Protein AF-A0A9D4XWD2-F1 (afdb_monomer)

Secondary structure (DSSP, 8-state):
-----------------HHHHHHHHHHHHHHHTT----PPPPS----SHHHHHT--STHHHHHHHHTTT-GGGSTT--HHHHHHHHHHHHHHHHHHHHHHHHHHHHHHHHHS-HHHHHH-TTTSPPEEEE---TT--HHHHHHH--TT-SS-EEEP-SSHHHHHHHTT--SHHHHHHHHHHHHHHHTS--

InterPro domains:
  IPR001280 Photosystem I PsaA/PsaB [PF00223] (49-183)
  IPR001280 Photosystem I PsaA/PsaB [PR00257] (86-109)
  IPR001280 Photosystem I PsaA/PsaB [PR00257] (175-190)
  IPR036408 Photosystem I PsaA/PsaB superfamily [G3DSA:1.20.1130.10] (11-50)
  IPR036408 Photosystem I PsaA/PsaB superfamily [G3DSA:1.20.1130.10] (51-188)
  IPR036408 Photosystem I PsaA/PsaB superfamily [SSF81558] (14-51)
  IPR036408 Photosystem I PsaA/PsaB superfamily [SSF81558] (49-183)

Sequence (190 aa):
MGGFVISYGCKHPSGRGYWPELIESIVWVHNKLKGSPATQPRGLSIVHERCLAQDPTTRCIWFGITTAHDFESHHDITEVRLYQNIFAFHFRQLAIIFLWTSGNLFHVAWQGNFEACVHDPLHVRPIAHAIWDPHFGQLAVEAFTLGGSLSPVNIAYSGVYQWWYTLGLRTNENLYTGAIFYYSILSYPY

Foldseek 3Di:
DDDDDDDDDDDDDDPDDDPVVVVVLVVVVVVPVPDDDFDDDDDDADDDLVVLVPPPDCVSVVVCVVCVPVQVNDPPDGPVNSSVVVVVVVVVVLLVVLLVLLLQLLQCLPAWDLLVCLVPVPPQFIFRHFDDDPPDDPVNFVVQCDRVHPTRTDTDPPCVSVVCVVVPDRHSVVSNVSSVVSVVVSVDDD

Radius of gyration: 25.75 Å; Cα contacts (8 Å, |Δi|>4): 153; chains: 1; bounding box: 65×48×61 Å

Nearest PDB structures (foldseek):
  8wgh-assembly1_B  TM=9.327E-01  e=2.160E-18  Fittonia albivenis
  8vu3-assembly1_b  TM=9.939E-01  e=5.887E-17  Parathermosynechococcus lividus
  7y8a-assembly1_B  TM=9.901E-01  e=7.455E-17  Chroomonas placoidea
  7fix-assembly1_B1  TM=9.937E-01  e=1.062E-16  Thermosynechococcus vestitus BP-1
  6k61-assembly1_B  TM=9.902E-01  e=1.345E-16  Nostoc sp. PCC 7120 = FACHB-418

Structure (mmCIF, N/CA/C/O backbone):
data_AF-A0A9D4XWD2-F1
#
_entry.id   AF-A0A9D4XWD2-F1
#
loop_
_atom_site.group_PDB
_atom_site.id
_atom_site.type_symbol
_atom_site.label_atom_id
_atom_site.label_alt_id
_atom_site.label_comp_id
_atom_site.label_asym_id
_atom_site.label_entity_id
_atom_site.label_seq_id
_atom_site.pdbx_PDB_ins_code
_atom_site.Cartn_x
_atom_site.Cartn_y
_atom_site.Cartn_z
_atom_site.occupancy
_atom_site.B_iso_or_equiv
_atom_site.auth_seq_id
_atom_site.auth_comp_id
_atom_site.auth_asym_id
_atom_site.auth_atom_id
_atom_site.pdbx_PDB_model_num
ATOM 1 N N . MET A 1 1 ? 48.821 22.781 -37.983 1.00 34.00 1 MET A N 1
ATOM 2 C CA . MET A 1 1 ? 49.771 21.945 -37.216 1.00 34.00 1 MET A CA 1
ATOM 3 C C . MET A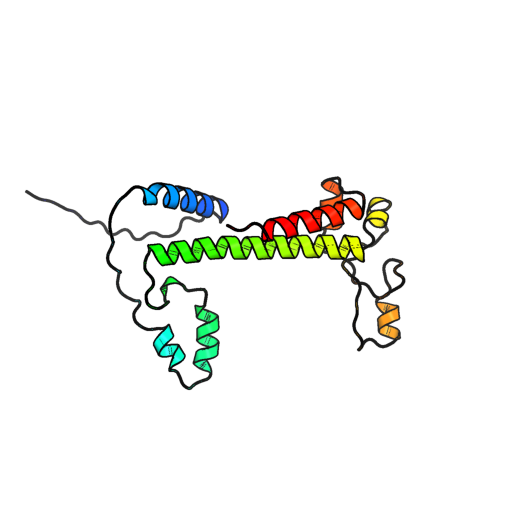 1 1 ? 49.625 22.396 -35.771 1.00 34.00 1 MET A C 1
ATOM 5 O O . MET A 1 1 ? 49.905 23.550 -35.517 1.00 34.00 1 MET A O 1
ATOM 9 N N . GLY A 1 2 ? 48.974 21.702 -34.847 1.00 34.06 2 GLY A N 1
ATOM 10 C CA . GLY A 1 2 ? 49.046 20.286 -34.494 1.00 34.06 2 GLY A CA 1
ATOM 11 C C . GLY A 1 2 ? 49.415 20.265 -33.003 1.00 34.06 2 GLY A C 1
ATOM 12 O O . GLY A 1 2 ? 50.403 20.889 -32.634 1.00 34.06 2 GLY A O 1
ATOM 13 N N . GLY A 1 3 ? 48.599 19.641 -32.149 1.00 28.86 3 GLY A N 1
ATOM 14 C CA . GLY A 1 3 ? 48.857 19.600 -30.703 1.00 28.86 3 GLY A CA 1
ATOM 15 C C . GLY A 1 3 ? 47.615 19.319 -29.862 1.00 28.86 3 GLY A C 1
ATOM 16 O O . GLY A 1 3 ? 47.182 20.170 -29.097 1.00 28.86 3 GLY A O 1
ATOM 17 N N . PHE A 1 4 ? 47.021 18.140 -30.044 1.00 24.91 4 PHE A N 1
ATOM 18 C CA . PHE A 1 4 ? 45.958 17.589 -29.203 1.00 24.91 4 PHE A CA 1
ATOM 19 C C . PHE A 1 4 ? 46.623 16.988 -27.951 1.00 24.91 4 PHE A C 1
ATOM 21 O O . PHE A 1 4 ? 47.447 16.086 -28.084 1.00 24.91 4 PHE A O 1
ATOM 28 N N . VAL A 1 5 ? 46.302 17.479 -26.752 1.00 29.77 5 VAL A N 1
ATOM 29 C CA . VAL A 1 5 ? 46.678 16.825 -25.486 1.00 29.77 5 VAL A CA 1
ATOM 30 C C . VAL A 1 5 ? 45.405 16.261 -24.870 1.00 29.77 5 VAL A C 1
ATOM 32 O O . VAL A 1 5 ? 44.529 17.004 -24.436 1.00 29.77 5 VAL A O 1
ATOM 35 N N . ILE A 1 6 ? 45.295 14.933 -24.872 1.00 30.73 6 ILE A N 1
ATOM 36 C CA . ILE A 1 6 ? 44.230 14.193 -24.196 1.00 30.73 6 ILE A CA 1
ATOM 37 C C . ILE A 1 6 ? 44.625 14.041 -22.729 1.00 30.73 6 ILE A C 1
ATOM 39 O O . ILE A 1 6 ? 45.637 13.412 -22.431 1.00 30.73 6 ILE A O 1
ATOM 43 N N . SER A 1 7 ? 43.814 14.575 -21.817 1.00 27.28 7 SER A N 1
ATOM 44 C CA . SER A 1 7 ? 43.848 14.182 -20.407 1.00 27.28 7 SER A CA 1
ATOM 45 C C . SER A 1 7 ? 42.599 13.359 -20.108 1.00 27.28 7 SER A C 1
ATOM 47 O O . SER A 1 7 ? 41.478 13.867 -20.150 1.00 27.28 7 SER A O 1
ATOM 49 N N . TYR A 1 8 ? 42.796 12.065 -19.860 1.00 37.53 8 TYR A N 1
ATOM 50 C CA . TYR A 1 8 ? 41.759 11.163 -19.375 1.00 37.53 8 TYR A CA 1
ATOM 51 C C . TYR A 1 8 ? 41.571 11.397 -17.875 1.00 37.53 8 TYR A C 1
ATOM 53 O O . TYR A 1 8 ? 42.403 10.999 -17.065 1.00 37.53 8 TYR A O 1
ATOM 61 N N . GLY A 1 9 ? 40.464 12.036 -17.506 1.00 27.73 9 GLY A N 1
ATOM 62 C CA . GLY A 1 9 ? 40.019 12.165 -16.124 1.00 27.73 9 GLY A CA 1
ATOM 63 C C . GLY A 1 9 ? 38.674 11.480 -15.939 1.00 27.73 9 GLY A C 1
ATOM 64 O O . GLY A 1 9 ? 37.638 12.129 -16.017 1.00 27.73 9 GLY A O 1
ATOM 65 N N . CYS A 1 10 ? 38.692 10.170 -15.700 1.00 38.75 10 CYS A N 1
ATOM 66 C CA . CYS A 1 10 ? 37.557 9.458 -15.125 1.00 38.75 10 CYS A CA 1
ATOM 67 C C . CYS A 1 10 ? 37.332 9.986 -13.698 1.00 38.75 10 CYS A C 1
ATOM 69 O O . CYS A 1 10 ? 38.1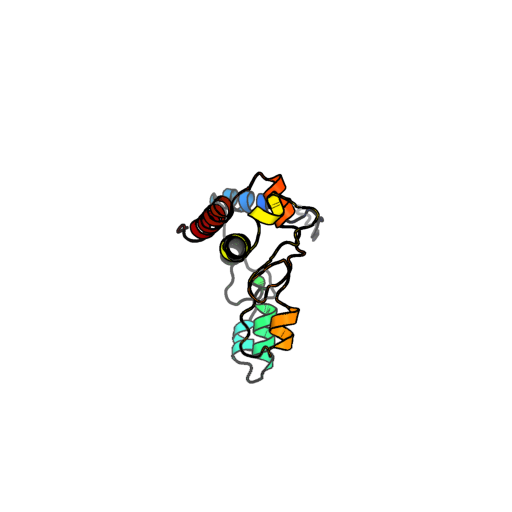90 9.811 -12.833 1.00 38.75 10 CYS A O 1
ATOM 71 N N . LYS A 1 11 ? 36.202 10.658 -13.458 1.00 33.41 11 LYS A N 1
ATOM 72 C CA . LYS A 1 11 ? 35.664 10.918 -12.118 1.00 33.41 11 LYS A CA 1
ATOM 73 C C . LYS A 1 11 ? 34.141 10.768 -12.154 1.00 33.41 11 LYS A C 1
ATOM 75 O O . LYS A 1 11 ? 33.444 11.674 -12.590 1.00 33.41 11 LYS A O 1
ATOM 80 N N . HIS A 1 12 ? 33.650 9.643 -11.649 1.00 33.69 12 HIS A N 1
ATOM 81 C CA . HIS A 1 12 ? 32.376 9.562 -10.923 1.00 33.69 12 HIS A CA 1
ATOM 82 C C . HIS A 1 12 ? 32.707 9.314 -9.438 1.00 33.69 12 HIS A C 1
ATOM 84 O O . HIS A 1 12 ? 33.779 8.760 -9.177 1.00 33.69 12 HIS A O 1
ATOM 90 N N . PRO A 1 13 ? 31.834 9.619 -8.455 1.00 46.12 13 PRO A N 1
ATOM 91 C CA . PRO A 1 13 ? 30.608 10.428 -8.482 1.00 46.12 13 PRO A CA 1
ATOM 92 C C . PRO A 1 13 ? 30.661 11.580 -7.443 1.00 46.12 13 PRO A C 1
ATOM 94 O O . PRO A 1 13 ? 31.321 11.473 -6.410 1.00 46.12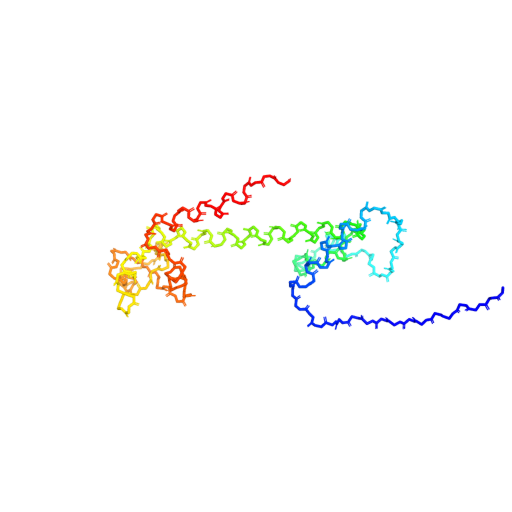 13 PRO A O 1
ATOM 97 N N . SER A 1 14 ? 29.965 12.697 -7.670 1.00 42.56 14 SER A N 1
ATOM 98 C CA . SER A 1 14 ? 29.719 13.678 -6.599 1.00 42.56 14 SER A CA 1
ATOM 99 C C . SER A 1 14 ? 28.365 13.373 -5.956 1.00 42.56 14 SER A C 1
ATOM 101 O O . SER A 1 14 ? 27.365 13.239 -6.649 1.00 42.56 14 SER A O 1
ATOM 103 N N . GLY A 1 15 ? 28.344 13.207 -4.630 1.00 47.03 15 GLY A N 1
ATOM 104 C CA . GLY A 1 15 ? 27.177 12.781 -3.850 1.00 47.03 15 GLY A CA 1
ATOM 105 C C . GLY A 1 15 ? 26.061 13.823 -3.755 1.00 47.03 15 GLY A C 1
ATOM 106 O O . GLY A 1 15 ? 25.817 14.374 -2.682 1.00 47.03 15 GLY A O 1
ATOM 107 N N . ARG A 1 16 ? 25.371 14.096 -4.863 1.00 50.09 16 ARG A N 1
ATOM 108 C CA . ARG A 1 16 ? 24.113 14.849 -4.877 1.00 50.09 16 ARG A CA 1
ATOM 109 C C . ARG A 1 16 ? 22.976 13.845 -5.024 1.00 50.09 16 ARG A C 1
ATOM 111 O O . ARG A 1 16 ? 22.993 13.055 -5.945 1.00 50.09 16 ARG A O 1
ATOM 118 N N . GLY A 1 17 ? 22.052 13.819 -4.063 1.00 54.22 17 GLY A N 1
ATOM 119 C CA . GLY A 1 17 ? 21.022 12.779 -3.968 1.00 54.22 17 GLY A CA 1
ATOM 120 C C . GLY A 1 17 ? 20.081 12.666 -5.180 1.00 54.22 17 GLY A C 1
ATOM 121 O O . GLY A 1 17 ? 20.146 13.442 -6.126 1.00 54.22 17 GLY A O 1
ATOM 122 N N . TYR A 1 18 ? 19.143 11.723 -5.077 1.00 54.50 18 TYR A N 1
ATOM 123 C CA . TYR A 1 18 ? 18.207 11.282 -6.125 1.00 54.50 18 TYR A CA 1
ATOM 124 C C . TYR A 1 18 ? 17.505 12.399 -6.925 1.00 54.50 18 TYR A C 1
ATOM 126 O O . TYR A 1 18 ? 17.366 12.317 -8.142 1.00 54.50 18 TYR A O 1
ATOM 134 N N . TRP A 1 19 ? 17.047 13.460 -6.257 1.00 58.56 19 TRP A N 1
ATOM 135 C CA . TRP A 1 19 ? 16.215 14.490 -6.891 1.00 58.56 19 TRP A CA 1
ATOM 136 C C . TRP A 1 19 ? 16.968 15.376 -7.902 1.00 58.56 19 TRP A C 1
ATOM 138 O O . TRP A 1 19 ? 16.458 15.571 -9.006 1.00 58.56 19 TRP A O 1
ATOM 148 N N . PRO A 1 20 ? 18.172 15.888 -7.588 1.00 71.62 20 PRO A N 1
ATOM 149 C CA . PRO A 1 20 ? 19.048 16.517 -8.576 1.00 71.62 20 PRO A CA 1
ATOM 150 C C . PRO A 1 20 ? 19.350 15.644 -9.802 1.00 71.62 20 PRO A C 1
ATOM 152 O O . PRO A 1 20 ? 19.262 16.133 -10.925 1.00 71.62 20 PRO A O 1
ATOM 155 N N . GLU A 1 21 ? 19.643 14.357 -9.605 1.00 67.00 21 GLU A N 1
ATOM 156 C CA . GLU A 1 21 ? 19.982 13.432 -10.697 1.00 67.00 21 GLU A CA 1
ATOM 157 C C . GLU A 1 21 ? 18.781 13.175 -11.623 1.00 67.00 21 GLU A C 1
ATOM 159 O O . GLU A 1 21 ? 18.918 13.170 -12.850 1.00 67.00 21 GLU A O 1
ATOM 164 N N . LEU A 1 22 ? 17.574 13.062 -11.054 1.00 69.00 22 LEU A N 1
ATOM 165 C CA . LEU A 1 22 ? 16.335 12.921 -11.820 1.00 69.00 22 LEU A CA 1
ATOM 166 C C . LEU A 1 22 ? 16.073 14.153 -12.703 1.00 69.00 22 LEU A C 1
ATOM 168 O O . LEU A 1 22 ? 15.783 14.008 -13.890 1.00 69.00 22 LEU A O 1
ATOM 172 N N . ILE A 1 23 ? 16.222 15.365 -12.160 1.00 73.94 23 ILE A N 1
ATOM 173 C CA . ILE A 1 23 ? 16.008 16.612 -12.914 1.00 73.94 23 ILE A CA 1
ATOM 174 C C . ILE A 1 23 ? 17.050 16.761 -14.027 1.00 73.94 23 ILE A C 1
ATOM 176 O O . ILE A 1 23 ? 16.695 17.094 -15.160 1.00 73.94 23 ILE A O 1
ATOM 180 N N . GLU A 1 24 ? 18.321 16.480 -13.734 1.00 68.75 24 GLU A N 1
ATOM 181 C CA . GLU A 1 24 ? 19.394 16.553 -14.728 1.00 68.75 24 GLU A CA 1
ATOM 182 C C . GLU A 1 24 ? 19.187 15.537 -15.859 1.00 68.75 24 GLU A C 1
ATOM 184 O O . GLU A 1 24 ? 19.378 15.886 -17.025 1.00 68.75 24 GLU A O 1
ATOM 189 N N . SER A 1 25 ? 18.697 14.330 -15.557 1.00 58.97 25 SER A N 1
ATOM 190 C CA . SER A 1 25 ? 18.370 13.331 -16.583 1.00 58.97 25 SER A CA 1
ATOM 191 C C . SER A 1 25 ? 17.206 13.763 -17.490 1.00 58.97 25 SER A C 1
ATOM 193 O O . SER A 1 25 ? 17.297 13.618 -18.710 1.00 58.97 25 SER A O 1
ATOM 195 N N . ILE A 1 26 ? 16.153 14.381 -16.935 1.00 72.56 26 ILE A N 1
ATOM 196 C CA . ILE A 1 26 ? 15.003 14.898 -17.699 1.00 72.56 26 ILE A CA 1
ATOM 197 C C . ILE A 1 26 ? 15.437 16.047 -18.617 1.00 72.56 26 ILE A C 1
ATOM 199 O O . ILE A 1 26 ? 15.109 16.053 -19.808 1.00 72.56 26 ILE A O 1
ATOM 203 N N . VAL A 1 27 ? 16.202 17.007 -18.086 1.00 73.88 27 VAL A N 1
ATOM 204 C CA . VAL A 1 27 ? 16.714 18.152 -18.857 1.00 73.88 27 VAL A CA 1
ATOM 205 C C . VAL A 1 27 ? 17.668 17.682 -19.953 1.00 73.88 27 VAL A C 1
ATOM 207 O O . VAL A 1 27 ? 17.604 18.170 -21.084 1.00 73.88 27 VAL A O 1
ATOM 210 N N . TRP A 1 28 ? 18.520 16.702 -19.655 1.00 74.12 28 TRP A N 1
ATOM 211 C CA . TRP A 1 28 ? 19.448 16.135 -20.625 1.00 74.12 28 TRP A CA 1
ATOM 212 C C . TRP A 1 28 ? 18.722 15.408 -21.763 1.00 74.12 28 TRP A C 1
ATOM 214 O O . TRP A 1 28 ? 19.000 15.703 -22.927 1.00 74.12 28 TRP A O 1
ATOM 224 N N . VAL A 1 29 ? 17.749 14.535 -21.461 1.00 56.19 29 VAL A N 1
ATOM 225 C CA . VAL A 1 29 ? 16.944 13.823 -22.476 1.00 56.19 29 VAL A CA 1
ATOM 226 C C . VAL A 1 29 ? 16.197 14.813 -23.368 1.00 56.19 29 VAL A C 1
ATOM 228 O O . VAL A 1 29 ? 16.221 14.684 -24.594 1.00 56.19 29 VAL A O 1
ATOM 231 N N . HIS A 1 30 ? 15.597 15.847 -22.776 1.00 59.00 30 HIS A N 1
ATOM 232 C CA . HIS A 1 30 ? 14.885 16.878 -23.528 1.00 59.00 30 HIS A CA 1
ATOM 233 C C . HIS A 1 30 ? 15.805 17.635 -24.505 1.00 59.00 30 HIS A C 1
ATOM 235 O O . HIS A 1 30 ? 15.387 17.991 -25.608 1.00 59.00 30 HIS A O 1
ATOM 241 N N . ASN A 1 31 ? 17.072 17.845 -24.132 1.00 59.28 31 ASN A N 1
ATOM 242 C CA . ASN A 1 31 ? 18.046 18.573 -24.946 1.00 59.28 31 ASN A CA 1
ATOM 243 C C . ASN A 1 31 ? 18.719 17.681 -26.015 1.00 59.28 31 ASN A C 1
ATOM 245 O O . ASN A 1 31 ? 19.000 18.129 -27.127 1.00 59.28 31 ASN A O 1
ATOM 249 N N . LYS A 1 32 ? 18.922 16.390 -25.719 1.00 54.09 32 LYS A N 1
ATOM 250 C CA . LYS A 1 32 ? 19.537 15.402 -26.627 1.00 54.09 32 LYS A CA 1
ATOM 251 C C . LYS A 1 32 ? 18.649 14.981 -27.799 1.00 54.09 32 LYS A C 1
ATOM 253 O O . LYS A 1 32 ? 19.180 14.567 -28.826 1.00 54.09 32 LYS A O 1
ATOM 258 N N . LEU A 1 33 ? 17.327 15.142 -27.702 1.00 47.88 33 LEU A N 1
ATOM 259 C CA . LEU A 1 33 ? 16.400 14.839 -28.804 1.00 47.88 33 LEU A CA 1
ATOM 260 C C . LEU A 1 33 ? 16.499 15.813 -29.997 1.00 47.88 33 LEU A C 1
ATOM 262 O O . LEU A 1 33 ? 15.869 15.572 -31.024 1.00 47.88 33 LEU A O 1
ATOM 266 N N . LYS A 1 34 ? 17.298 16.890 -29.905 1.00 44.38 34 LYS A N 1
ATOM 267 C CA . LYS A 1 34 ? 17.478 17.871 -30.993 1.00 44.38 34 LYS A CA 1
ATOM 268 C C . LYS A 1 34 ? 18.780 17.756 -31.786 1.00 44.38 34 LYS A C 1
ATOM 270 O O . LYS A 1 34 ? 18.975 18.535 -32.715 1.00 44.38 34 LYS A O 1
ATOM 275 N N . GLY A 1 35 ? 19.633 16.767 -31.525 1.00 49.66 35 GLY A N 1
ATOM 276 C CA . GLY A 1 35 ? 20.697 16.456 -32.474 1.00 49.66 35 GLY A CA 1
ATOM 277 C C . GLY A 1 35 ? 21.902 15.719 -31.913 1.00 49.66 35 GLY A C 1
ATOM 278 O O . GLY A 1 35 ? 22.265 15.855 -30.746 1.00 49.66 35 GLY A O 1
ATOM 279 N N . SER A 1 36 ? 22.571 15.046 -32.850 1.00 34.69 36 SER A N 1
ATOM 280 C CA . SER A 1 36 ? 23.909 14.442 -32.795 1.00 34.69 36 SER A CA 1
ATOM 281 C C . SER A 1 36 ? 24.005 12.936 -32.489 1.00 34.69 36 SER A C 1
ATOM 283 O O . SER A 1 36 ? 23.112 12.360 -31.870 1.00 34.69 36 SER A O 1
ATOM 285 N N . PRO A 1 37 ? 25.058 12.275 -33.021 1.00 44.97 37 PRO A N 1
ATOM 286 C CA . PRO A 1 37 ? 24.973 11.028 -33.776 1.00 44.97 37 PRO A CA 1
ATOM 287 C C . PRO A 1 37 ? 25.430 9.824 -32.943 1.00 44.97 37 PRO A C 1
ATOM 289 O O . PRO A 1 37 ? 25.957 9.975 -31.844 1.00 44.97 37 PRO A O 1
ATOM 292 N N . ALA A 1 38 ? 25.236 8.626 -33.498 1.00 45.62 38 ALA A N 1
ATOM 293 C CA . ALA A 1 38 ? 25.569 7.343 -32.887 1.00 45.62 38 ALA A CA 1
ATOM 294 C C . ALA A 1 38 ? 27.033 7.258 -32.407 1.00 45.62 38 ALA A C 1
ATOM 296 O O . ALA A 1 38 ? 27.971 7.273 -33.206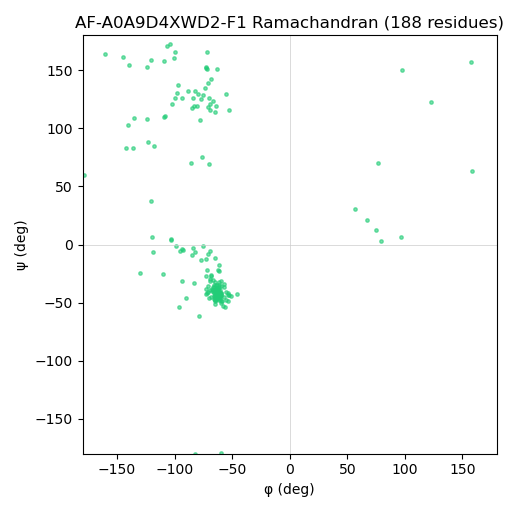 1.00 45.62 38 ALA A O 1
ATOM 297 N N . THR A 1 39 ? 27.215 7.125 -31.093 1.00 43.78 39 THR A N 1
ATOM 298 C CA . THR A 1 39 ? 28.486 6.829 -30.422 1.00 43.78 39 THR A CA 1
ATOM 299 C C . THR A 1 39 ? 28.696 5.311 -30.319 1.00 43.78 39 THR A C 1
ATOM 301 O O . THR A 1 39 ? 27.788 4.577 -29.937 1.00 43.78 39 THR A O 1
ATOM 304 N N . GLN A 1 40 ? 29.891 4.832 -30.687 1.00 37.88 40 GLN A N 1
ATOM 305 C CA . GLN A 1 40 ? 30.295 3.416 -30.651 1.00 37.88 40 GLN A CA 1
ATOM 306 C C . GLN A 1 40 ? 30.322 2.819 -29.227 1.00 37.88 40 GLN A C 1
ATOM 308 O O . GLN A 1 40 ? 30.645 3.536 -28.275 1.00 37.88 40 GLN A O 1
ATOM 313 N N . PRO A 1 41 ? 30.086 1.498 -29.078 1.00 41.56 41 PRO A N 1
ATOM 314 C CA . PRO A 1 41 ? 30.128 0.824 -27.785 1.00 41.56 41 PRO A CA 1
ATOM 315 C C . PRO A 1 41 ? 31.566 0.746 -27.254 1.00 41.56 41 PRO A C 1
ATOM 317 O O . PRO A 1 41 ? 32.476 0.255 -27.925 1.00 41.56 41 PRO A O 1
ATOM 320 N N . ARG A 1 42 ? 31.774 1.231 -26.025 1.00 44.16 42 ARG A N 1
ATOM 321 C CA . ARG A 1 42 ? 33.020 1.030 -25.276 1.00 44.16 42 ARG A CA 1
ATOM 322 C C . ARG A 1 42 ? 33.025 -0.393 -24.717 1.00 44.16 42 ARG A C 1
ATOM 324 O O . ARG A 1 42 ? 32.077 -0.813 -24.065 1.00 44.16 42 ARG A O 1
ATOM 331 N N . GLY A 1 43 ? 34.081 -1.138 -25.035 1.00 39.62 43 GLY A N 1
ATOM 332 C CA . GLY A 1 43 ? 34.219 -2.553 -24.711 1.00 39.62 43 GLY A CA 1
ATOM 333 C C . GLY A 1 43 ? 34.266 -2.835 -23.211 1.00 39.62 43 GLY A C 1
ATOM 334 O O . GLY A 1 43 ? 35.162 -2.354 -22.529 1.00 39.62 43 GLY A O 1
ATOM 335 N N . LEU A 1 44 ? 33.300 -3.621 -22.729 1.00 42.44 44 LEU A N 1
ATOM 336 C CA . LEU A 1 44 ? 33.467 -4.959 -22.135 1.00 42.44 44 LEU A CA 1
ATOM 337 C C . LEU A 1 44 ? 32.070 -5.507 -21.754 1.00 42.44 44 LEU A C 1
ATOM 339 O O . LEU A 1 44 ? 31.783 -5.747 -20.592 1.00 42.44 44 LEU A O 1
ATOM 343 N N . SER A 1 45 ? 31.164 -5.660 -22.721 1.00 44.31 45 SER A N 1
ATOM 344 C CA . SER A 1 45 ? 29.835 -6.252 -22.492 1.00 44.31 45 SER A CA 1
ATOM 345 C C . SER A 1 45 ? 29.483 -7.095 -23.708 1.00 44.31 45 SER A C 1
ATOM 347 O O . SER A 1 45 ? 28.906 -6.617 -24.681 1.00 44.31 45 SER A O 1
ATOM 349 N N . ILE A 1 46 ? 29.972 -8.335 -23.741 1.00 48.06 46 ILE A N 1
ATOM 350 C CA . ILE A 1 46 ? 29.630 -9.273 -24.809 1.00 48.06 46 ILE A CA 1
ATOM 351 C C . ILE A 1 46 ? 29.324 -10.626 -24.150 1.00 48.06 46 ILE A C 1
ATOM 353 O O . ILE A 1 46 ? 30.218 -11.310 -23.664 1.00 48.06 46 ILE A O 1
ATOM 357 N N . VAL A 1 47 ? 28.033 -10.978 -24.167 1.00 49.69 47 VAL A N 1
ATOM 358 C CA . VAL A 1 47 ? 27.403 -12.281 -23.857 1.00 49.69 47 VAL A CA 1
ATOM 359 C C . VAL A 1 47 ? 27.268 -12.689 -22.372 1.00 49.69 47 VAL A C 1
ATOM 361 O O . VAL A 1 47 ? 27.877 -13.664 -21.942 1.00 49.69 47 VAL A O 1
ATOM 364 N N . HIS A 1 48 ? 26.399 -12.027 -21.591 1.00 58.31 48 HIS A N 1
ATOM 365 C CA . HIS A 1 48 ? 25.973 -12.569 -20.283 1.00 58.31 48 HIS A CA 1
ATOM 366 C C . HIS A 1 48 ? 24.638 -13.331 -20.363 1.00 58.31 48 HIS A C 1
ATOM 368 O O . HIS A 1 48 ? 24.599 -14.513 -20.046 1.00 58.31 48 HIS A O 1
ATOM 374 N N . GLU A 1 49 ? 23.558 -12.744 -20.884 1.00 57.56 49 GLU A N 1
ATOM 375 C CA . GLU A 1 49 ? 22.228 -13.385 -20.812 1.00 57.56 49 GLU A CA 1
ATOM 376 C C . GLU A 1 49 ? 22.055 -14.637 -21.680 1.00 57.56 49 GLU A C 1
ATOM 378 O O . GLU A 1 49 ? 21.448 -15.607 -21.238 1.00 57.56 49 GLU A O 1
ATOM 383 N N . ARG A 1 50 ? 22.606 -14.665 -22.901 1.00 59.44 50 ARG A N 1
ATOM 384 C CA . ARG A 1 50 ? 22.512 -15.855 -23.768 1.00 59.44 50 ARG A CA 1
ATOM 385 C C . ARG A 1 50 ? 23.347 -17.022 -23.218 1.00 59.44 50 ARG A C 1
ATOM 387 O O . ARG A 1 50 ? 22.952 -18.171 -23.371 1.00 59.44 50 ARG A O 1
ATOM 394 N N . CYS A 1 51 ? 24.455 -16.712 -22.541 1.00 60.72 51 CYS A N 1
ATOM 395 C CA . CYS A 1 51 ? 25.279 -17.679 -21.813 1.00 60.72 51 CYS A CA 1
ATOM 396 C C . CYS A 1 51 ? 24.588 -18.159 -20.530 1.00 60.72 51 CYS A C 1
ATOM 398 O O . CYS A 1 51 ? 24.662 -19.343 -20.222 1.00 60.72 51 CYS A O 1
ATOM 400 N N . LEU A 1 52 ? 23.886 -17.271 -19.813 1.00 71.56 52 LEU A N 1
ATOM 401 C CA . LEU A 1 52 ? 23.065 -17.637 -18.657 1.00 71.56 52 LEU A CA 1
ATOM 402 C C . LEU A 1 52 ? 21.899 -18.538 -19.072 1.00 71.56 52 LEU A C 1
ATOM 404 O O . LEU A 1 52 ? 21.735 -19.600 -18.498 1.00 71.56 52 LEU A O 1
ATOM 408 N N . ALA A 1 53 ? 21.145 -18.183 -20.114 1.00 75.25 53 ALA A N 1
ATOM 409 C CA . ALA A 1 53 ? 20.003 -18.974 -20.583 1.00 75.25 53 ALA A CA 1
ATOM 410 C C . ALA A 1 53 ? 20.383 -20.385 -21.073 1.00 75.25 53 ALA A C 1
ATOM 412 O O . ALA A 1 53 ? 19.533 -21.270 -21.129 1.00 75.25 53 ALA A O 1
ATOM 413 N N . GLN A 1 54 ? 21.646 -20.588 -21.455 1.00 82.12 54 GLN A N 1
ATOM 414 C CA . GLN A 1 54 ? 22.193 -21.881 -21.870 1.00 82.12 54 GLN A CA 1
ATOM 415 C C . GLN A 1 54 ? 22.899 -22.629 -20.730 1.00 82.12 54 GLN A C 1
ATOM 417 O O . GLN A 1 54 ? 23.307 -23.773 -20.932 1.00 82.12 54 GLN A O 1
ATOM 422 N N . ASP A 1 55 ? 23.051 -22.016 -19.552 1.00 84.62 55 ASP A N 1
ATOM 423 C CA . ASP A 1 55 ? 23.630 -22.662 -18.376 1.00 84.62 55 ASP A CA 1
ATOM 424 C C . ASP A 1 55 ? 22.656 -23.741 -17.863 1.00 84.62 55 ASP A C 1
ATOM 426 O O . ASP A 1 55 ? 21.546 -23.416 -17.432 1.00 84.62 55 ASP A O 1
ATOM 430 N N . PRO A 1 56 ? 23.038 -25.034 -17.896 1.00 85.75 56 PRO A N 1
ATOM 431 C CA . PRO A 1 56 ? 22.156 -26.130 -17.501 1.00 85.75 56 PRO A CA 1
ATOM 432 C C . PRO A 1 56 ? 21.979 -26.240 -15.978 1.00 85.75 56 PRO A C 1
ATOM 434 O O . PRO A 1 56 ? 21.286 -27.141 -15.502 1.00 85.75 56 PRO A O 1
ATOM 437 N N . THR A 1 57 ? 22.632 -25.382 -15.192 1.00 92.00 57 THR A N 1
ATOM 438 C CA . THR A 1 57 ? 22.613 -25.437 -13.728 1.00 92.00 57 THR A CA 1
ATOM 439 C C . THR A 1 57 ? 21.633 -24.433 -13.115 1.00 92.00 57 THR A C 1
ATOM 441 O O . THR A 1 57 ? 21.185 -23.473 -13.741 1.00 92.00 57 THR A O 1
ATOM 444 N N . THR A 1 58 ? 21.329 -24.601 -11.824 1.00 89.19 58 THR A N 1
ATOM 445 C CA . THR A 1 58 ? 20.492 -23.651 -11.066 1.00 89.19 58 THR A CA 1
ATOM 446 C C . THR A 1 58 ? 21.133 -22.271 -10.908 1.00 89.19 58 THR A C 1
ATOM 448 O O . THR A 1 58 ? 20.448 -21.319 -10.528 1.00 89.19 58 THR A O 1
ATOM 451 N N . ARG A 1 59 ? 22.427 -22.128 -11.230 1.00 88.56 59 ARG A N 1
ATOM 452 C CA . ARG A 1 59 ? 23.126 -20.842 -11.268 1.00 88.56 59 ARG A CA 1
ATOM 453 C C . ARG A 1 59 ? 22.443 -19.866 -12.224 1.00 88.56 59 ARG A C 1
ATOM 455 O O . ARG A 1 59 ? 22.355 -18.696 -11.863 1.00 88.56 59 ARG A O 1
ATOM 462 N N . CYS A 1 60 ? 21.910 -20.327 -13.361 1.00 86.94 60 CYS A N 1
ATOM 463 C CA . CYS A 1 60 ? 21.157 -19.488 -14.300 1.00 86.94 60 CYS A CA 1
ATOM 464 C C . CYS A 1 60 ? 20.044 -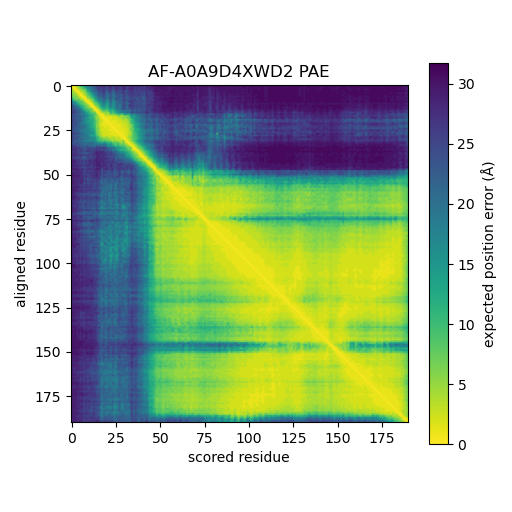18.696 -13.598 1.00 86.94 60 CYS A C 1
ATOM 466 O O . CYS A 1 60 ? 19.885 -17.502 -13.842 1.00 86.94 60 CYS A O 1
ATOM 468 N N . ILE A 1 61 ? 19.285 -19.353 -12.713 1.00 86.12 61 ILE A N 1
ATOM 469 C CA . ILE A 1 61 ? 18.149 -18.743 -12.009 1.00 86.12 61 ILE A CA 1
ATOM 470 C C . ILE A 1 61 ? 18.648 -17.632 -11.085 1.00 86.12 61 ILE A C 1
ATOM 472 O O . ILE A 1 61 ? 18.166 -16.502 -11.144 1.00 86.12 61 ILE A O 1
ATOM 476 N N . TRP A 1 62 ? 19.642 -17.945 -10.253 1.00 90.06 62 TRP A N 1
ATOM 477 C CA . TRP A 1 62 ? 20.202 -16.987 -9.302 1.00 90.06 62 TRP A CA 1
ATOM 478 C C . TRP A 1 62 ? 20.847 -15.799 -10.006 1.00 90.06 62 TRP A C 1
ATOM 480 O O . TRP A 1 62 ? 20.564 -14.657 -9.650 1.00 90.06 62 TRP A O 1
ATOM 490 N N . PHE A 1 63 ? 21.658 -16.060 -11.034 1.00 87.88 63 PHE A N 1
ATOM 491 C CA . PHE A 1 63 ? 22.309 -15.003 -11.797 1.00 87.88 63 PHE A CA 1
ATOM 492 C C . PHE A 1 63 ? 21.291 -14.115 -12.503 1.00 87.88 63 PHE A C 1
ATOM 494 O O . PHE A 1 63 ? 21.384 -12.899 -12.365 1.00 87.88 63 PHE A O 1
ATOM 501 N N . GLY A 1 64 ? 20.276 -14.705 -13.141 1.00 86.38 64 GLY A N 1
ATOM 502 C CA . GLY A 1 64 ? 19.205 -13.956 -13.795 1.00 86.38 64 GLY A CA 1
ATOM 503 C C . GLY A 1 64 ? 18.493 -12.978 -12.857 1.00 86.38 64 GLY A C 1
ATOM 504 O O . GLY A 1 64 ? 18.255 -11.839 -13.242 1.00 86.38 64 GLY A O 1
ATOM 505 N N . ILE A 1 65 ? 18.217 -13.370 -11.607 1.00 89.38 65 ILE A N 1
ATOM 506 C CA . ILE A 1 65 ? 17.615 -12.464 -10.611 1.00 89.38 65 ILE A CA 1
ATOM 507 C C . ILE A 1 65 ? 18.605 -11.362 -10.206 1.00 89.38 65 ILE A C 1
ATOM 509 O O . ILE A 1 65 ? 18.233 -10.191 -10.153 1.00 89.38 65 ILE A O 1
ATOM 513 N N . THR A 1 66 ? 19.867 -11.710 -9.935 1.00 91.44 66 THR A N 1
ATOM 514 C CA . THR A 1 66 ? 20.866 -10.733 -9.463 1.00 91.44 66 THR A CA 1
ATOM 515 C C . THR A 1 66 ? 21.274 -9.702 -10.515 1.00 91.44 66 THR A C 1
ATOM 517 O O . THR A 1 66 ? 21.637 -8.589 -10.146 1.00 91.44 66 THR A O 1
ATOM 520 N N . THR A 1 67 ? 21.192 -10.035 -11.807 1.00 88.50 67 THR A N 1
ATOM 521 C CA . THR A 1 67 ? 21.557 -9.135 -12.915 1.00 88.50 67 THR A CA 1
ATOM 522 C C . THR A 1 67 ? 20.341 -8.525 -13.619 1.00 88.50 67 THR A C 1
ATOM 524 O O . THR A 1 67 ? 20.498 -7.808 -14.605 1.00 88.50 67 THR A O 1
ATOM 527 N N . ALA A 1 68 ? 19.117 -8.762 -13.128 1.00 88.56 68 ALA A N 1
ATOM 528 C CA . ALA A 1 68 ? 17.886 -8.286 -13.770 1.00 88.56 68 ALA A CA 1
ATOM 529 C C . ALA A 1 68 ? 17.821 -6.753 -13.912 1.00 88.56 68 ALA A C 1
ATOM 531 O O . ALA A 1 68 ? 17.241 -6.243 -14.868 1.00 88.56 68 ALA A O 1
ATOM 532 N N . HIS A 1 69 ? 18.427 -6.022 -12.972 1.00 91.12 69 HIS A N 1
ATOM 533 C CA . HIS A 1 69 ? 18.481 -4.556 -12.976 1.00 91.12 69 HIS A CA 1
ATOM 534 C C . HIS A 1 69 ? 19.802 -3.990 -13.522 1.00 91.12 69 HIS A C 1
ATOM 536 O O . HIS A 1 69 ? 19.942 -2.773 -13.621 1.00 91.12 69 HIS A O 1
ATOM 542 N N . ASP A 1 70 ? 20.754 -4.848 -13.900 1.00 90.94 70 ASP A N 1
ATOM 543 C CA . ASP A 1 70 ? 22.007 -4.443 -14.544 1.00 90.94 70 ASP A CA 1
ATOM 544 C C . ASP A 1 70 ? 21.808 -4.324 -16.062 1.00 90.94 70 ASP A C 1
ATOM 546 O O . ASP A 1 70 ? 22.287 -5.141 -16.852 1.00 90.94 70 ASP A O 1
ATOM 550 N N . PHE A 1 71 ? 21.046 -3.305 -16.466 1.00 88.94 71 PHE A N 1
ATOM 551 C CA . PHE A 1 71 ? 20.648 -3.097 -17.859 1.00 88.94 71 PHE A CA 1
ATOM 55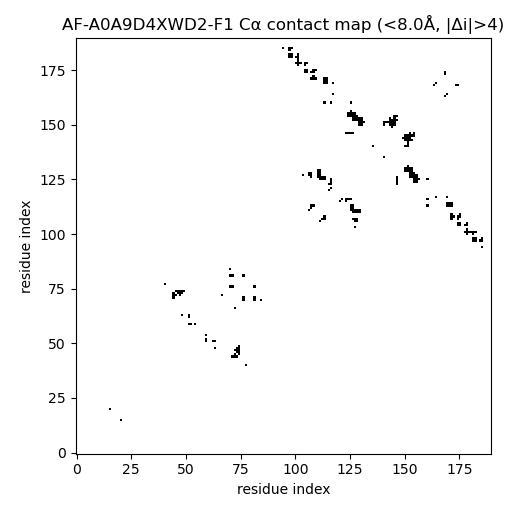2 C C . PHE A 1 71 ? 21.834 -2.887 -18.814 1.00 88.94 71 PHE A C 1
ATOM 554 O O . PHE A 1 71 ? 21.688 -3.114 -20.010 1.00 88.94 71 PHE A O 1
ATOM 561 N N . GLU A 1 72 ? 23.002 -2.461 -18.329 1.00 88.69 72 GLU A N 1
ATOM 562 C CA . GLU A 1 72 ? 24.198 -2.267 -19.165 1.00 88.69 72 GLU A CA 1
ATOM 563 C C . GLU A 1 72 ? 24.825 -3.599 -19.611 1.00 88.69 72 GLU A C 1
ATOM 565 O O . GLU A 1 72 ? 25.462 -3.684 -20.667 1.00 88.69 72 GLU A O 1
ATOM 570 N N . SER A 1 73 ? 24.624 -4.656 -18.820 1.00 84.88 73 SER A N 1
ATOM 571 C CA . SER A 1 73 ? 25.130 -6.006 -19.092 1.00 84.88 73 SER A CA 1
ATOM 572 C C . SER A 1 73 ? 24.225 -6.839 -20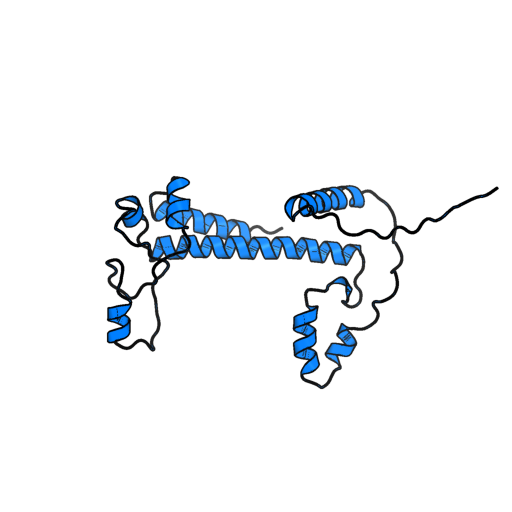.013 1.00 84.88 73 SER A C 1
ATOM 574 O O . SER A 1 73 ? 24.611 -7.932 -20.450 1.00 84.88 73 SER A O 1
ATOM 576 N N . HIS A 1 74 ? 23.016 -6.346 -20.308 1.00 85.12 74 HIS A N 1
ATOM 577 C CA . HIS A 1 74 ? 22.025 -7.058 -21.119 1.00 85.12 74 HIS A CA 1
ATOM 578 C C . HIS A 1 74 ? 22.420 -7.087 -22.599 1.00 85.12 74 HIS A C 1
ATOM 580 O O . HIS A 1 74 ? 23.124 -6.215 -23.115 1.00 85.12 74 HIS A O 1
ATOM 586 N N . HIS A 1 75 ? 21.964 -8.120 -23.307 1.00 80.25 75 HIS A N 1
ATOM 587 C CA . HIS A 1 75 ? 22.291 -8.293 -24.721 1.00 80.25 75 HIS A CA 1
ATOM 588 C C . HIS A 1 75 ? 21.620 -7.211 -25.586 1.00 80.25 75 HIS A C 1
ATOM 590 O O . HIS A 1 75 ? 20.477 -6.831 -25.347 1.00 80.25 75 HIS A O 1
ATOM 596 N N . ASP A 1 76 ? 22.324 -6.736 -26.617 1.00 81.56 76 ASP A N 1
ATOM 597 C CA . ASP A 1 76 ? 21.814 -5.779 -27.612 1.00 81.56 76 ASP A CA 1
ATOM 598 C C . ASP A 1 76 ? 21.283 -4.442 -27.040 1.00 81.56 76 ASP A C 1
ATOM 600 O O . ASP A 1 76 ? 20.392 -3.805 -27.618 1.00 81.56 76 ASP A O 1
ATOM 604 N N . ILE A 1 77 ? 21.842 -3.977 -25.916 1.00 87.25 77 ILE A N 1
ATOM 605 C CA . ILE A 1 77 ? 21.530 -2.660 -25.349 1.00 87.25 77 ILE A CA 1
ATOM 606 C C . ILE A 1 77 ? 22.373 -1.557 -26.001 1.00 87.25 77 ILE A C 1
ATOM 608 O O . ILE A 1 77 ? 23.600 -1.602 -26.042 1.00 87.25 77 ILE A O 1
ATOM 612 N N . THR A 1 78 ? 21.684 -0.530 -26.503 1.00 91.38 78 THR A N 1
ATOM 613 C CA . THR A 1 78 ? 22.273 0.736 -26.962 1.00 91.38 78 THR A CA 1
ATOM 614 C C . THR A 1 78 ? 22.091 1.814 -25.896 1.00 91.38 78 THR A C 1
ATOM 616 O O . THR A 1 78 ? 21.184 1.712 -25.073 1.00 91.38 78 THR A O 1
ATOM 619 N N . GLU A 1 79 ? 22.884 2.890 -25.941 1.00 87.06 79 GLU A N 1
ATOM 620 C CA . GLU A 1 79 ? 22.761 4.027 -25.008 1.00 87.06 79 GLU A CA 1
ATOM 621 C C . GLU A 1 79 ? 21.322 4.581 -24.963 1.00 87.06 79 GLU A C 1
ATOM 623 O O . GLU A 1 79 ? 20.752 4.784 -23.896 1.00 87.06 79 GLU A O 1
ATOM 628 N N . VAL A 1 80 ? 20.678 4.735 -26.125 1.00 90.75 80 VAL A N 1
ATOM 629 C CA . VAL A 1 80 ? 19.287 5.214 -26.215 1.00 90.75 80 VAL A CA 1
ATOM 630 C C . VAL A 1 80 ? 18.312 4.244 -25.542 1.00 90.75 80 VAL A C 1
ATOM 632 O O . VAL A 1 80 ? 17.436 4.676 -24.793 1.00 90.75 80 VAL A O 1
ATOM 635 N N . ARG A 1 81 ? 18.464 2.936 -25.779 1.00 88.06 81 ARG A N 1
ATOM 636 C CA . ARG A 1 81 ? 17.574 1.914 -25.211 1.00 88.06 81 ARG A CA 1
ATOM 637 C C . ARG A 1 81 ? 17.780 1.751 -23.706 1.00 88.06 81 ARG A C 1
ATOM 639 O O . ARG A 1 81 ? 16.804 1.562 -22.986 1.00 88.06 81 ARG A O 1
ATOM 646 N N . LEU A 1 82 ? 19.018 1.888 -23.233 1.00 89.56 82 LEU A N 1
ATOM 647 C CA . LEU A 1 82 ? 19.349 1.930 -21.812 1.00 89.56 82 LEU A CA 1
ATOM 648 C C . LEU A 1 82 ? 18.571 3.053 -21.114 1.00 89.56 82 LEU A C 1
ATOM 650 O O . LEU A 1 82 ? 17.822 2.788 -20.175 1.00 89.56 82 LEU A O 1
ATOM 654 N N . TYR A 1 83 ? 18.670 4.288 -21.614 1.00 91.62 83 TYR A N 1
ATOM 655 C CA . TYR A 1 83 ? 17.962 5.426 -21.019 1.00 91.62 83 TYR A CA 1
ATOM 656 C C . TYR A 1 83 ? 16.438 5.295 -21.105 1.00 91.62 83 TYR A C 1
ATOM 658 O O . TYR A 1 83 ? 15.748 5.638 -20.147 1.00 91.62 83 TYR A O 1
ATOM 666 N N . GLN A 1 84 ? 15.894 4.765 -22.204 1.00 92.00 84 GLN A N 1
ATOM 667 C CA . GLN A 1 84 ? 14.456 4.492 -22.319 1.00 92.00 84 GLN A CA 1
ATOM 668 C C . GLN A 1 84 ? 13.978 3.462 -21.288 1.00 92.00 84 GLN A C 1
ATOM 670 O O . GLN A 1 84 ? 12.946 3.672 -20.651 1.00 92.00 84 GLN A O 1
ATOM 675 N N . ASN A 1 85 ? 14.737 2.380 -21.086 1.00 89.81 85 ASN A N 1
ATOM 676 C CA . ASN A 1 85 ? 14.426 1.360 -20.085 1.00 89.81 85 ASN A CA 1
ATOM 677 C C . ASN A 1 85 ? 14.480 1.937 -18.666 1.00 89.81 85 ASN A C 1
ATOM 679 O O . ASN A 1 85 ? 13.549 1.733 -17.887 1.00 89.81 85 ASN A O 1
ATOM 683 N N . ILE A 1 86 ? 15.531 2.699 -18.349 1.00 91.81 86 ILE A N 1
ATOM 684 C CA . ILE A 1 86 ? 15.679 3.376 -17.056 1.00 91.81 86 ILE A CA 1
ATOM 685 C C . ILE A 1 86 ? 14.506 4.335 -16.830 1.00 91.81 86 ILE A C 1
ATOM 687 O O . ILE A 1 86 ? 13.866 4.289 -15.781 1.00 91.81 86 ILE A O 1
ATOM 691 N N . PHE A 1 87 ? 14.171 5.174 -17.810 1.00 93.56 87 PHE A N 1
ATOM 692 C CA . PHE A 1 87 ? 13.047 6.104 -17.715 1.00 93.56 87 PHE A CA 1
ATOM 693 C C . PHE A 1 87 ? 11.724 5.367 -17.475 1.00 93.56 87 PHE A C 1
ATOM 695 O O . PHE A 1 87 ? 11.013 5.682 -16.525 1.00 93.56 87 PHE A O 1
ATOM 702 N N . ALA A 1 88 ? 11.429 4.324 -18.255 1.00 91.69 88 ALA A N 1
ATOM 703 C CA . ALA A 1 88 ? 10.236 3.502 -18.063 1.00 91.69 88 ALA A CA 1
ATOM 704 C C . ALA A 1 88 ? 10.196 2.828 -16.676 1.00 91.69 88 ALA A C 1
ATOM 706 O O . ALA A 1 88 ? 9.124 2.705 -16.076 1.00 91.69 88 ALA A O 1
ATOM 707 N N . PHE A 1 89 ? 11.348 2.414 -16.138 1.00 94.25 89 PHE A N 1
ATOM 708 C CA . PHE A 1 89 ? 11.437 1.824 -14.803 1.00 94.25 89 PHE A CA 1
ATOM 709 C C . PHE A 1 89 ? 11.095 2.830 -13.695 1.00 94.25 89 PHE A C 1
ATOM 711 O O . PHE A 1 89 ? 10.397 2.461 -12.752 1.00 94.25 89 PHE A O 1
ATOM 718 N N . H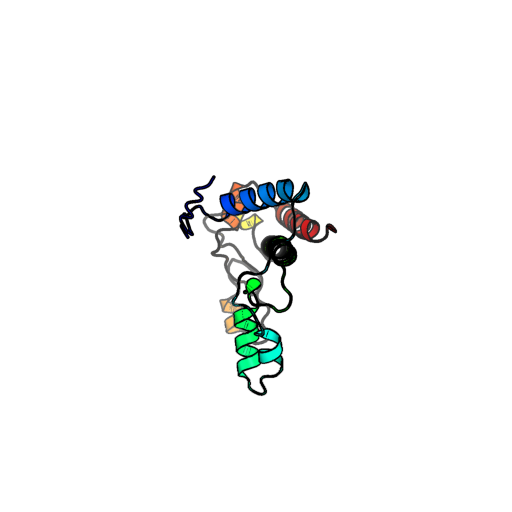IS A 1 90 ? 11.472 4.105 -13.837 1.00 93.44 90 HIS A N 1
ATOM 719 C CA . HIS A 1 90 ? 11.070 5.151 -12.887 1.00 93.44 90 HIS A CA 1
ATOM 720 C C . HIS A 1 90 ? 9.542 5.290 -12.800 1.00 93.44 90 HIS A C 1
ATOM 722 O O . HIS A 1 90 ? 9.000 5.348 -11.698 1.00 93.44 90 HIS A O 1
ATOM 728 N N . PHE A 1 91 ? 8.822 5.268 -13.931 1.00 92.81 91 PHE A N 1
ATOM 729 C CA . PHE A 1 91 ? 7.350 5.299 -13.909 1.00 92.81 91 PHE A CA 1
ATOM 730 C C . PHE A 1 91 ? 6.754 4.059 -13.250 1.00 92.81 91 PHE A C 1
ATOM 732 O O . PHE A 1 91 ? 5.793 4.174 -12.492 1.00 92.81 91 PHE A O 1
ATOM 739 N N . ARG A 1 92 ? 7.339 2.877 -13.472 1.00 92.94 92 ARG A N 1
ATOM 740 C CA . ARG A 1 92 ? 6.908 1.653 -12.777 1.00 92.94 92 ARG A CA 1
ATOM 741 C C . ARG A 1 92 ? 7.155 1.738 -11.271 1.00 92.94 92 ARG A C 1
ATOM 743 O O . ARG A 1 92 ? 6.294 1.332 -10.498 1.00 92.94 92 ARG A O 1
ATOM 750 N N . GLN A 1 93 ? 8.285 2.298 -10.844 1.00 95.81 93 GLN A N 1
ATOM 751 C CA . GLN A 1 93 ? 8.577 2.504 -9.426 1.00 95.81 93 GLN A CA 1
ATOM 752 C C . GLN A 1 93 ? 7.594 3.494 -8.787 1.00 95.81 93 GLN A C 1
ATOM 754 O O . GLN A 1 93 ? 7.055 3.214 -7.716 1.00 95.81 93 GLN A O 1
ATOM 759 N N . LEU A 1 94 ? 7.298 4.610 -9.460 1.00 94.38 94 LEU A N 1
ATOM 760 C CA . LEU A 1 94 ? 6.273 5.560 -9.017 1.00 94.38 94 LEU A CA 1
ATOM 761 C C . LEU A 1 94 ? 4.889 4.904 -8.937 1.00 94.38 94 LEU A C 1
ATOM 763 O O . LEU A 1 94 ? 4.179 5.100 -7.952 1.00 94.38 94 LEU A O 1
ATOM 767 N N . ALA A 1 95 ? 4.534 4.067 -9.913 1.00 94.00 95 ALA A N 1
ATOM 768 C CA . ALA A 1 95 ? 3.280 3.323 -9.901 1.00 94.00 95 ALA A CA 1
ATOM 769 C C . ALA A 1 95 ? 3.166 2.392 -8.679 1.00 94.00 95 ALA A C 1
ATOM 771 O O . ALA A 1 95 ? 2.123 2.352 -8.029 1.00 94.00 95 ALA A O 1
ATOM 772 N N . ILE A 1 96 ? 4.244 1.695 -8.304 1.00 95.44 96 ILE A N 1
ATOM 773 C CA . ILE A 1 96 ? 4.263 0.853 -7.096 1.00 95.44 96 ILE A CA 1
ATOM 774 C C . ILE A 1 96 ? 4.080 1.704 -5.830 1.00 95.44 96 ILE A C 1
ATOM 776 O O . ILE A 1 96 ? 3.313 1.321 -4.948 1.00 95.44 96 ILE A O 1
ATOM 780 N N . ILE A 1 97 ? 4.728 2.871 -5.744 1.00 96.06 97 ILE A N 1
ATOM 781 C CA . ILE A 1 97 ? 4.592 3.785 -4.595 1.00 96.06 97 ILE A CA 1
ATOM 782 C C . ILE A 1 97 ? 3.152 4.300 -4.469 1.00 96.06 97 ILE A C 1
ATOM 784 O O . ILE A 1 97 ? 2.590 4.298 -3.370 1.00 96.06 97 ILE A O 1
ATOM 788 N N . PHE A 1 98 ? 2.531 4.718 -5.573 1.00 95.56 98 PHE A N 1
ATOM 789 C CA . PHE A 1 98 ? 1.144 5.187 -5.560 1.00 95.56 98 PHE A CA 1
ATOM 790 C C . PHE A 1 98 ? 0.156 4.064 -5.251 1.00 95.56 98 PHE A C 1
ATOM 792 O O . PHE A 1 98 ? -0.757 4.278 -4.456 1.00 95.56 98 PHE A O 1
ATOM 799 N N . LEU A 1 99 ? 0.367 2.856 -5.783 1.00 96.00 99 LEU A N 1
ATOM 800 C CA . LEU A 1 99 ? -0.447 1.690 -5.438 1.00 96.00 99 LEU A CA 1
ATOM 801 C C . LEU A 1 99 ? -0.331 1.345 -3.949 1.00 96.00 99 LEU A C 1
ATOM 803 O O . LEU A 1 99 ? -1.343 1.130 -3.285 1.00 96.00 99 LEU A O 1
ATOM 807 N N . TRP A 1 100 ? 0.887 1.344 -3.405 1.00 97.06 100 TRP A N 1
ATOM 808 C CA . TRP A 1 100 ? 1.125 1.119 -1.980 1.00 97.06 100 TRP A CA 1
ATOM 809 C C . TRP A 1 100 ? 0.441 2.190 -1.121 1.00 97.06 100 TRP A C 1
ATOM 811 O O . TRP A 1 100 ? -0.248 1.864 -0.153 1.00 97.06 100 TRP A O 1
ATOM 821 N N . THR A 1 101 ? 0.558 3.464 -1.498 1.00 96.75 101 THR A N 1
ATOM 822 C CA . THR A 1 101 ? -0.078 4.585 -0.784 1.00 96.75 101 THR A CA 1
ATOM 823 C C . THR A 1 101 ? -1.605 4.470 -0.827 1.00 96.75 101 THR A C 1
ATOM 825 O O . THR A 1 101 ? -2.265 4.586 0.207 1.00 96.75 101 THR A O 1
ATOM 828 N N . SER A 1 102 ? -2.162 4.159 -2.002 1.00 97.56 102 SER A N 1
ATOM 829 C CA . SER A 1 102 ? -3.585 3.875 -2.202 1.00 97.56 102 SER A CA 1
ATOM 830 C C . SER A 1 102 ? -4.061 2.719 -1.323 1.00 97.56 102 SER A C 1
ATOM 832 O O . SER A 1 102 ? -5.112 2.822 -0.695 1.00 97.56 102 SER A O 1
ATOM 834 N N . GLY A 1 103 ? -3.296 1.626 -1.250 1.00 97.12 103 GLY A N 1
ATOM 835 C CA . GLY A 1 103 ? -3.621 0.468 -0.419 1.00 97.12 103 GLY A CA 1
ATOM 836 C C . GLY A 1 103 ? -3.665 0.807 1.071 1.00 97.12 103 GLY A C 1
ATOM 837 O O . GLY A 1 103 ? -4.611 0.421 1.752 1.00 97.12 103 GLY A O 1
ATOM 838 N N . ASN A 1 104 ? -2.698 1.585 1.573 1.00 97.50 104 ASN A N 1
ATOM 839 C CA . ASN A 1 104 ? -2.695 2.037 2.970 1.00 97.50 104 ASN A CA 1
ATOM 840 C C . ASN A 1 104 ? -3.935 2.882 3.298 1.00 97.50 104 ASN A C 1
ATOM 842 O O . ASN A 1 104 ? -4.588 2.640 4.312 1.00 97.50 104 ASN A O 1
ATOM 846 N N . LEU A 1 105 ? -4.279 3.844 2.434 1.00 97.38 105 LEU A N 1
ATOM 847 C CA . LEU A 1 105 ? -5.483 4.664 2.598 1.00 97.38 105 LEU A CA 1
ATOM 848 C C . LEU A 1 105 ? -6.752 3.805 2.578 1.00 97.38 105 LEU A C 1
ATOM 850 O O . LEU A 1 105 ? -7.614 3.971 3.436 1.00 97.38 105 LEU A O 1
ATOM 854 N N . PHE A 1 106 ? -6.849 2.866 1.634 1.00 97.75 106 PHE A N 1
ATOM 855 C CA . PHE A 1 106 ? -8.008 1.989 1.483 1.00 97.75 106 PHE A CA 1
ATOM 856 C C . PHE A 1 106 ? -8.207 1.062 2.687 1.00 97.75 106 PHE A C 1
ATOM 858 O O . PHE A 1 106 ? -9.313 0.987 3.219 1.00 97.75 106 PHE A O 1
ATOM 865 N N . HIS A 1 107 ? -7.149 0.392 3.156 1.00 97.31 107 HIS A N 1
ATOM 866 C CA . HIS A 1 107 ? -7.239 -0.491 4.322 1.00 97.31 107 HIS A CA 1
ATOM 867 C C . HIS A 1 107 ? -7.704 0.259 5.572 1.00 97.31 107 HIS A C 1
ATOM 869 O O . HIS A 1 107 ? -8.576 -0.235 6.286 1.00 97.31 107 HIS A O 1
ATOM 875 N N . VAL A 1 108 ? -7.190 1.471 5.800 1.00 96.94 108 VAL A N 1
ATOM 876 C CA . VAL A 1 108 ? -7.608 2.290 6.943 1.00 96.94 108 VAL A CA 1
ATOM 877 C C . VAL A 1 108 ? -9.029 2.829 6.769 1.00 96.94 108 VAL A C 1
ATOM 879 O O . VAL A 1 108 ? -9.799 2.792 7.722 1.00 96.94 108 VAL A O 1
ATOM 882 N N . ALA A 1 109 ? -9.408 3.275 5.570 1.00 96.94 109 ALA A N 1
ATOM 883 C CA . ALA A 1 109 ? -10.762 3.762 5.301 1.00 96.94 109 ALA A CA 1
ATOM 884 C C . ALA A 1 109 ? -11.830 2.670 5.473 1.00 96.94 109 ALA A C 1
ATOM 886 O O . ALA A 1 109 ? -12.949 2.964 5.885 1.00 96.94 109 ALA A O 1
ATOM 887 N N . TRP A 1 110 ? -11.498 1.420 5.131 1.00 96.38 110 TRP A N 1
ATOM 888 C CA . TRP A 1 110 ? -12.439 0.302 5.163 1.00 96.38 110 TRP A CA 1
ATOM 889 C C . TRP A 1 110 ? -12.471 -0.431 6.510 1.00 96.38 110 TRP A C 1
ATOM 891 O O . TRP A 1 110 ? -13.550 -0.746 7.008 1.00 96.38 110 TRP A O 1
ATOM 901 N N . GLN A 1 111 ? -11.307 -0.735 7.087 1.00 95.06 111 GLN A N 1
ATOM 902 C CA . GLN A 1 111 ? -11.174 -1.607 8.265 1.00 95.06 111 GLN A CA 1
ATOM 903 C C . GLN A 1 111 ? -10.552 -0.897 9.475 1.00 95.06 111 GLN A C 1
ATOM 905 O O . GLN A 1 111 ? -10.445 -1.491 10.548 1.00 95.06 111 GLN A O 1
ATOM 910 N N . GLY A 1 112 ? -10.085 0.338 9.299 1.00 94.25 112 GLY A N 1
ATOM 911 C CA . GLY A 1 112 ? -9.462 1.124 10.353 1.00 94.25 112 GLY A CA 1
ATOM 912 C C . GLY A 1 112 ? -10.469 1.833 11.254 1.00 94.25 112 GLY A C 1
ATOM 913 O O . GLY A 1 112 ? -11.684 1.760 11.083 1.00 94.25 112 GLY A O 1
ATOM 914 N N . ASN A 1 113 ? -9.934 2.563 12.227 1.00 95.56 113 ASN A N 1
ATOM 915 C CA . ASN A 1 113 ? -10.688 3.363 13.192 1.00 95.56 113 ASN A CA 1
ATOM 916 C C . ASN A 1 113 ? -10.289 4.847 13.119 1.00 95.56 113 ASN A C 1
ATOM 918 O O . ASN A 1 113 ? -10.205 5.523 14.144 1.00 95.56 113 ASN A O 1
ATOM 922 N N . PHE A 1 114 ? -10.024 5.355 11.909 1.00 96.31 114 PHE A N 1
ATOM 923 C CA . PHE A 1 114 ? -9.480 6.700 11.694 1.00 96.31 114 PHE A CA 1
ATOM 924 C C . PHE A 1 114 ? -10.302 7.796 12.370 1.00 96.31 114 PHE A C 1
ATOM 926 O O . PHE A 1 114 ? -9.743 8.581 13.127 1.00 96.31 114 PHE A O 1
ATOM 933 N N . GLU A 1 115 ? -11.621 7.804 12.190 1.00 95.88 115 GLU A N 1
ATOM 934 C CA . GLU A 1 115 ? -12.504 8.801 12.811 1.00 95.88 115 GLU A CA 1
ATOM 935 C C . GLU A 1 115 ? -12.444 8.764 14.347 1.00 95.88 115 GLU A C 1
ATOM 937 O O . GLU A 1 115 ? -12.374 9.809 14.993 1.00 95.88 115 GLU A O 1
ATOM 942 N N . ALA A 1 116 ? -12.364 7.573 14.950 1.00 94.19 116 ALA A N 1
ATOM 943 C CA . ALA A 1 116 ? -12.201 7.438 16.397 1.00 94.19 116 ALA A CA 1
ATOM 944 C C . ALA A 1 116 ? -10.841 7.982 16.874 1.00 94.19 116 ALA A C 1
ATOM 946 O O . ALA A 1 116 ? -10.782 8.698 17.873 1.00 94.19 116 ALA A O 1
ATOM 947 N N . CYS A 1 117 ? -9.759 7.711 16.136 1.00 93.88 117 CYS A N 1
ATOM 948 C CA . CYS A 1 117 ? -8.437 8.282 16.414 1.00 93.88 117 CYS A CA 1
ATOM 949 C C . CYS A 1 117 ? -8.378 9.801 16.206 1.00 93.88 117 CYS A C 1
ATOM 951 O O . CYS A 1 117 ? -7.601 10.473 16.874 1.00 93.88 117 CYS A O 1
ATOM 953 N N . VAL A 1 118 ? -9.170 10.358 15.288 1.00 95.19 118 VAL A N 1
ATOM 954 C CA . VAL A 1 118 ? -9.282 11.812 15.092 1.00 95.19 118 VAL A CA 1
ATOM 955 C C . VAL A 1 118 ? -9.957 12.467 16.301 1.00 95.19 118 VAL A C 1
ATOM 957 O O . VAL A 1 118 ? -9.551 13.557 16.704 1.00 95.19 118 VAL A O 1
ATOM 960 N N . HIS A 1 119 ? -10.960 11.808 16.889 1.00 94.12 119 HIS A N 1
ATOM 961 C CA . HIS A 1 119 ? -11.658 12.301 18.078 1.00 94.12 119 HIS A CA 1
ATOM 962 C C . HIS A 1 119 ? -10.824 12.201 19.362 1.00 94.12 119 HIS A C 1
ATOM 964 O O . HIS A 1 119 ? -10.822 13.148 20.147 1.00 94.12 119 HIS A O 1
ATOM 970 N N . ASP A 1 120 ? -10.111 11.093 19.575 1.00 94.69 120 ASP A N 1
ATOM 971 C CA . ASP A 1 120 ? -9.226 10.908 20.731 1.00 94.69 120 ASP A CA 1
ATOM 972 C C . ASP A 1 120 ? -7.875 10.287 20.316 1.00 94.69 120 ASP A C 1
ATOM 974 O O . ASP A 1 120 ? -7.666 9.072 20.426 1.00 94.69 120 ASP A O 1
ATOM 978 N N . PRO A 1 121 ? -6.927 11.119 19.841 1.00 91.25 121 PRO A N 1
ATOM 979 C CA . PRO A 1 121 ? -5.658 10.648 19.287 1.00 91.25 121 PRO A CA 1
ATOM 980 C C . PRO A 1 121 ? -4.669 10.122 20.334 1.00 91.25 121 PRO A C 1
ATOM 982 O O . PRO A 1 121 ? -3.652 9.538 19.958 1.00 91.25 121 PRO A O 1
ATOM 985 N N . LEU A 1 122 ? -4.914 10.355 21.628 1.00 92.94 122 LEU A N 1
ATOM 986 C CA . LEU A 1 122 ? -3.987 9.971 22.698 1.00 92.94 122 LEU A CA 1
ATOM 987 C C . LEU A 1 122 ? -4.312 8.600 23.291 1.00 92.94 122 LEU A C 1
ATOM 989 O O . LEU A 1 122 ? -3.395 7.895 23.713 1.00 92.94 122 LEU A O 1
ATOM 993 N N . HIS A 1 123 ? -5.588 8.210 23.309 1.00 93.19 123 HIS A N 1
ATOM 994 C CA . HIS A 1 123 ? -6.010 6.959 23.943 1.00 93.19 123 HIS A CA 1
ATOM 995 C C . HIS A 1 123 ? -6.460 5.895 22.937 1.00 93.19 123 HIS A C 1
ATOM 997 O O . HIS A 1 123 ? -6.340 4.699 23.226 1.00 93.19 123 HIS A O 1
ATOM 1003 N N . VAL A 1 124 ? -6.926 6.286 21.745 1.00 93.94 124 VAL A N 1
ATOM 1004 C CA . VAL A 1 124 ? -7.355 5.329 20.716 1.00 93.94 124 VAL A CA 1
ATOM 1005 C C . VAL A 1 124 ? -6.155 4.868 19.898 1.00 93.94 124 VAL A C 1
ATOM 1007 O O . VAL A 1 124 ? -5.508 5.642 19.193 1.00 93.94 124 VAL A O 1
ATOM 1010 N N . ARG A 1 125 ? -5.868 3.565 19.963 1.00 94.12 125 ARG A N 1
ATOM 1011 C CA . ARG A 1 125 ? -4.792 2.958 19.174 1.00 94.12 125 ARG A CA 1
ATOM 1012 C C . ARG A 1 125 ? -5.224 2.817 17.709 1.00 94.12 125 ARG A C 1
ATOM 1014 O O . ARG A 1 125 ? -6.286 2.239 17.467 1.00 94.12 125 ARG A O 1
ATOM 1021 N N . PRO A 1 126 ? -4.416 3.285 16.744 1.00 95.44 126 PRO A N 1
ATOM 1022 C CA . PRO A 1 126 ? -4.771 3.239 15.330 1.00 95.44 126 PRO A CA 1
ATOM 1023 C C . PRO A 1 126 ? -4.727 1.809 14.782 1.00 95.44 126 PRO A C 1
ATOM 1025 O O . PRO A 1 126 ? -3.809 1.050 15.092 1.00 95.44 126 PRO A O 1
ATOM 1028 N N . ILE A 1 127 ? -5.696 1.446 13.944 1.00 96.44 127 ILE A N 1
ATOM 1029 C CA . ILE A 1 127 ? -5.799 0.124 13.307 1.00 96.44 127 ILE A CA 1
ATOM 1030 C C . ILE A 1 127 ? -5.227 0.172 11.884 1.00 96.44 127 ILE A C 1
ATOM 1032 O O . ILE A 1 127 ? -5.579 1.038 11.086 1.00 96.44 127 ILE A O 1
ATOM 1036 N N . ALA A 1 128 ? -4.348 -0.767 11.542 1.00 95.44 128 ALA A N 1
ATOM 1037 C CA . ALA A 1 128 ? -3.782 -0.877 10.198 1.00 95.44 128 ALA A CA 1
ATOM 1038 C C . ALA A 1 128 ? -4.763 -1.549 9.224 1.00 95.44 128 ALA A C 1
ATOM 1040 O O . ALA A 1 128 ? -5.168 -0.949 8.234 1.00 95.44 128 ALA A O 1
ATOM 1041 N N . HIS A 1 129 ? -5.132 -2.797 9.513 1.00 95.62 129 HIS A N 1
ATOM 1042 C CA . HIS A 1 129 ? -6.075 -3.607 8.743 1.00 95.62 129 HIS A CA 1
ATOM 1043 C C . HIS A 1 129 ? -6.601 -4.757 9.614 1.00 95.62 129 HIS A C 1
ATOM 1045 O O . HIS A 1 129 ? -6.010 -5.094 10.649 1.00 95.62 129 HIS A O 1
ATOM 1051 N N . ALA A 1 130 ? -7.695 -5.381 9.181 1.00 94.94 130 ALA A N 1
ATOM 1052 C CA . ALA A 1 130 ? -8.201 -6.601 9.796 1.00 94.94 130 ALA A CA 1
ATOM 1053 C C . ALA A 1 130 ? -7.290 -7.794 9.473 1.00 94.94 130 ALA A C 1
ATOM 1055 O O . ALA A 1 130 ? -6.631 -7.838 8.429 1.00 94.94 130 ALA A O 1
ATOM 1056 N N . ILE A 1 131 ? -7.252 -8.770 10.374 1.00 95.62 131 ILE A N 1
ATOM 1057 C CA . ILE A 1 131 ? -6.549 -10.035 10.174 1.00 95.62 131 ILE A CA 1
ATOM 1058 C C . ILE A 1 131 ? -7.582 -11.081 9.769 1.00 95.62 131 ILE A C 1
ATOM 1060 O O . ILE A 1 131 ? -8.567 -11.303 10.471 1.00 95.62 131 ILE A O 1
ATOM 1064 N N . TRP A 1 132 ? -7.331 -11.742 8.642 1.00 93.56 132 TRP A N 1
ATOM 1065 C CA . TRP A 1 132 ? -8.107 -12.890 8.192 1.00 93.56 132 TRP A CA 1
ATOM 1066 C C . TRP A 1 132 ? -7.168 -14.082 7.995 1.00 93.56 132 TRP A C 1
ATOM 1068 O O . TRP A 1 132 ? -6.621 -14.276 6.911 1.00 93.56 132 TRP A O 1
ATOM 1078 N N . ASP A 1 133 ? -6.957 -14.855 9.062 1.00 94.94 133 ASP A N 1
ATOM 1079 C CA . ASP A 1 133 ? -6.138 -16.071 9.041 1.00 94.94 133 ASP A CA 1
ATOM 1080 C C . ASP A 1 133 ? -6.960 -17.278 9.535 1.00 94.94 133 ASP A C 1
ATOM 1082 O O . ASP A 1 133 ? -7.244 -17.378 10.730 1.00 94.94 133 ASP A O 1
ATOM 1086 N N . PRO A 1 134 ? -7.345 -18.211 8.643 1.00 93.75 134 PRO A N 1
ATOM 1087 C CA . PRO A 1 134 ? -8.088 -19.418 9.009 1.00 93.75 134 PRO A CA 1
ATOM 1088 C C . PRO A 1 134 ? -7.356 -20.349 9.983 1.00 93.75 134 PRO A C 1
ATOM 1090 O O . PRO A 1 134 ? -7.990 -21.211 10.588 1.00 93.75 134 PRO A O 1
ATOM 1093 N N . HIS A 1 135 ? -6.036 -20.212 10.128 1.00 96.00 135 HIS A N 1
ATOM 1094 C CA . HIS A 1 135 ? -5.249 -21.026 11.054 1.00 96.00 135 HIS A CA 1
ATOM 1095 C C . HIS A 1 135 ? -5.290 -20.493 12.493 1.00 96.00 135 HIS A C 1
ATOM 1097 O O . HIS A 1 135 ? -4.770 -21.147 13.400 1.00 96.00 135 HIS A O 1
ATOM 1103 N N . PHE A 1 136 ? -5.889 -19.320 12.730 1.00 94.94 136 PHE A N 1
ATOM 1104 C CA . PHE A 1 136 ? -6.020 -18.776 14.076 1.00 94.94 136 PHE A CA 1
ATOM 1105 C C . PHE A 1 136 ? -7.003 -19.608 14.901 1.00 94.94 136 PHE A C 1
ATOM 1107 O O . PHE A 1 136 ? -8.185 -19.724 14.585 1.00 94.94 136 PHE A O 1
ATOM 1114 N N . GLY A 1 137 ? -6.511 -20.146 16.016 1.00 93.94 137 GLY A N 1
ATOM 1115 C CA . GLY A 1 137 ? -7.370 -20.669 17.070 1.00 93.94 137 GLY A CA 1
ATOM 1116 C C . GLY A 1 137 ? -8.068 -19.543 17.838 1.00 93.94 137 GLY A C 1
ATOM 1117 O O . GLY A 1 137 ? -7.655 -18.384 17.791 1.00 93.94 137 GLY A O 1
ATOM 1118 N N . GLN A 1 138 ? -9.085 -19.903 18.621 1.00 92.94 138 GLN A N 1
ATOM 1119 C CA . GLN A 1 138 ? -9.904 -18.953 19.381 1.00 92.94 138 GLN A CA 1
ATOM 1120 C C . GLN A 1 138 ? -9.079 -18.008 20.277 1.00 92.94 138 GLN A C 1
ATOM 1122 O O . GLN A 1 138 ? -9.320 -16.807 20.294 1.00 92.94 138 GLN A O 1
ATOM 1127 N N . LEU A 1 139 ? -8.046 -18.524 20.952 1.00 93.31 139 LEU A N 1
ATOM 1128 C CA . LEU A 1 139 ? -7.161 -17.715 21.802 1.00 93.31 139 LEU A CA 1
ATOM 1129 C C . LEU A 1 139 ? -6.414 -16.626 21.017 1.00 93.31 139 LEU A C 1
ATOM 1131 O O . LEU A 1 139 ? -6.203 -15.532 21.530 1.00 93.31 139 LEU A O 1
ATOM 1135 N N . ALA A 1 140 ? -6.010 -16.914 19.774 1.00 91.69 140 ALA A N 1
ATOM 1136 C CA . ALA A 1 140 ? -5.358 -15.929 18.917 1.00 91.69 140 ALA A CA 1
ATOM 1137 C C . ALA A 1 140 ? -6.369 -14.880 18.437 1.00 91.69 140 ALA A C 1
ATOM 1139 O O . ALA A 1 140 ? -6.074 -13.689 18.474 1.00 91.69 140 ALA A O 1
ATOM 1140 N N . VAL A 1 141 ? -7.579 -15.306 18.058 1.00 92.50 141 VAL A N 1
ATOM 1141 C CA . VAL A 1 141 ? -8.674 -14.389 17.706 1.00 92.50 141 VAL A CA 1
ATOM 1142 C C . VAL A 1 141 ? -8.941 -13.413 18.853 1.00 92.50 141 VAL A C 1
ATOM 1144 O O . VAL A 1 141 ? -8.962 -12.205 18.632 1.00 92.50 141 VAL A O 1
ATOM 1147 N N . GLU A 1 142 ? -9.055 -13.906 20.084 1.00 91.38 142 GLU A N 1
ATOM 1148 C CA . GLU A 1 142 ? -9.264 -13.071 21.272 1.00 91.38 142 GLU A CA 1
ATOM 1149 C C . GLU A 1 142 ? -8.074 -12.143 21.550 1.00 91.38 142 GLU A C 1
ATOM 1151 O O . GLU A 1 142 ? -8.270 -10.955 21.795 1.00 91.38 142 GLU A O 1
ATOM 1156 N N . ALA A 1 143 ? -6.838 -12.641 21.440 1.00 91.75 143 ALA A N 1
ATOM 1157 C CA . ALA A 1 143 ? -5.635 -11.844 21.684 1.00 91.75 143 ALA A CA 1
ATOM 1158 C C . ALA A 1 143 ? -5.439 -10.704 20.668 1.00 91.75 143 ALA A C 1
ATOM 1160 O O . ALA A 1 143 ? -4.938 -9.639 21.030 1.00 91.75 143 ALA A O 1
ATOM 1161 N N . PHE A 1 144 ? -5.821 -10.915 19.405 1.00 93.56 144 PHE A N 1
ATOM 1162 C CA . PHE A 1 144 ? -5.693 -9.917 18.337 1.00 93.56 144 PHE A CA 1
ATOM 1163 C C . PHE A 1 144 ? -6.944 -9.051 18.149 1.00 93.56 144 PHE A C 1
ATOM 1165 O O . PHE A 1 144 ? -6.909 -8.092 17.376 1.00 93.56 144 PHE A O 1
ATOM 1172 N N . THR A 1 145 ? -8.037 -9.328 18.863 1.00 90.69 145 THR A N 1
ATOM 1173 C CA . THR A 1 145 ? -9.217 -8.450 18.905 1.00 90.69 145 THR A CA 1
ATOM 1174 C C . THR A 1 145 ? -8.917 -7.249 19.810 1.00 90.69 145 THR A C 1
ATOM 1176 O O . THR A 1 145 ? -9.311 -7.175 20.972 1.00 90.69 145 THR A O 1
ATOM 1179 N N . LEU A 1 146 ? -8.122 -6.319 19.275 1.00 83.62 146 LEU A N 1
ATOM 1180 C CA . LEU A 1 146 ? -7.575 -5.152 19.969 1.00 83.62 146 LEU A CA 1
ATOM 1181 C C . LEU A 1 146 ? -8.265 -3.851 19.527 1.00 83.62 146 LEU A C 1
ATOM 1183 O O . LEU A 1 146 ? -9.024 -3.813 18.563 1.00 83.62 146 LEU A O 1
ATOM 1187 N N . GLY A 1 147 ? -7.983 -2.750 20.233 1.00 71.94 147 GLY A N 1
ATOM 1188 C CA . GLY A 1 147 ? -8.379 -1.402 19.796 1.00 71.94 147 GLY A CA 1
ATOM 1189 C C . GLY A 1 147 ? -9.890 -1.141 19.781 1.00 71.94 147 GLY A C 1
ATOM 1190 O O . GLY A 1 147 ? -10.334 -0.240 19.078 1.00 71.94 147 GLY A O 1
ATOM 1191 N N . GLY A 1 148 ? -10.672 -1.931 20.528 1.00 77.88 148 GLY A N 1
ATOM 1192 C CA . GLY A 1 148 ? -12.138 -1.851 20.538 1.00 77.88 148 GLY A CA 1
ATOM 1193 C C . GLY A 1 148 ? -12.810 -2.438 19.290 1.00 77.88 148 GLY A C 1
ATOM 1194 O O . GLY A 1 148 ? -13.998 -2.209 19.082 1.00 77.88 148 GLY A O 1
ATOM 1195 N N . SER A 1 149 ? -12.063 -3.175 18.460 1.00 84.75 149 SER A N 1
ATOM 1196 C CA . SER A 1 149 ? -12.579 -3.868 17.275 1.00 84.75 149 SER A CA 1
ATOM 1197 C C . SER A 1 149 ? -13.425 -5.093 17.649 1.00 84.75 149 SER A C 1
ATOM 1199 O O . SER A 1 149 ? -13.187 -5.733 18.669 1.00 84.75 149 SER A O 1
ATOM 1201 N N . LEU A 1 150 ? -14.382 -5.455 16.787 1.00 84.38 150 LEU A N 1
ATOM 1202 C CA . LEU A 1 150 ? -15.169 -6.697 16.879 1.00 84.38 150 LEU A CA 1
ATOM 1203 C C . LEU A 1 150 ? -14.458 -7.906 16.247 1.00 84.38 150 LEU A C 1
ATOM 1205 O O . LEU A 1 150 ? -14.997 -9.010 16.218 1.00 84.38 150 LEU A O 1
ATOM 1209 N N . SER A 1 151 ? -13.285 -7.698 15.658 1.00 89.62 151 SER A N 1
ATOM 1210 C CA . SER A 1 151 ? -12.533 -8.730 14.945 1.00 89.62 151 SER A CA 1
ATOM 1211 C C . SER A 1 151 ? -11.028 -8.552 15.139 1.00 89.62 151 SER A C 1
ATOM 1213 O O . SER A 1 151 ? -10.586 -7.447 15.480 1.00 89.62 151 SER A O 1
ATOM 1215 N N . PRO A 1 152 ? -10.229 -9.604 14.886 1.00 94.12 152 PRO A N 1
ATOM 1216 C CA . PRO A 1 152 ? -8.777 -9.524 14.933 1.00 94.12 152 PRO A CA 1
ATOM 1217 C C . PRO A 1 152 ? -8.234 -8.423 14.023 1.00 94.12 152 PRO A C 1
ATOM 1219 O O . PRO A 1 152 ? -8.580 -8.350 12.842 1.00 94.12 152 PRO A O 1
ATOM 1222 N N . VAL A 1 153 ? -7.373 -7.568 14.564 1.00 95.88 153 VAL A N 1
ATOM 1223 C CA . VAL A 1 153 ? -6.799 -6.415 13.861 1.00 95.88 153 VAL A CA 1
ATOM 1224 C C . VAL A 1 153 ? -5.325 -6.251 14.197 1.00 95.88 153 VAL A C 1
ATOM 1226 O O . VAL A 1 153 ? -4.862 -6.639 15.270 1.00 95.88 153 VAL A O 1
ATOM 1229 N N . ASN A 1 154 ? -4.585 -5.626 13.284 1.00 94.88 154 ASN A N 1
ATOM 1230 C CA . ASN A 1 154 ? -3.220 -5.191 13.548 1.00 94.88 154 ASN A CA 1
ATOM 1231 C C . ASN A 1 154 ? -3.193 -3.707 13.950 1.00 94.88 154 ASN A C 1
ATOM 1233 O O . ASN A 1 154 ? -3.864 -2.883 13.326 1.00 94.88 154 ASN A O 1
ATOM 1237 N N . ILE A 1 155 ? -2.404 -3.354 14.967 1.00 94.81 155 ILE A N 1
ATOM 1238 C CA . ILE A 1 155 ? -2.220 -1.963 15.401 1.00 94.81 155 ILE A CA 1
ATOM 1239 C C . ILE A 1 155 ? -1.177 -1.287 14.506 1.00 94.81 155 ILE A C 1
ATOM 1241 O O . ILE A 1 155 ? -0.103 -1.830 14.249 1.00 94.81 155 ILE A O 1
ATOM 1245 N N . ALA A 1 156 ? -1.488 -0.088 14.023 1.00 95.06 156 ALA A N 1
ATOM 1246 C CA . ALA A 1 156 ? -0.601 0.683 13.168 1.00 95.06 156 ALA A CA 1
ATOM 1247 C C . ALA A 1 156 ? 0.482 1.402 13.987 1.00 95.06 156 ALA A C 1
ATOM 1249 O O . ALA A 1 156 ? 0.194 2.160 14.910 1.00 95.06 156 ALA A O 1
ATOM 1250 N N . TYR A 1 157 ? 1.740 1.233 13.579 1.00 95.44 157 TYR A N 1
ATOM 1251 C CA . TYR A 1 157 ? 2.897 1.929 14.163 1.00 95.44 157 TYR A CA 1
ATOM 1252 C C . TYR A 1 157 ? 3.653 2.797 13.145 1.00 95.44 157 TYR A C 1
ATOM 1254 O O . TYR A 1 157 ? 4.705 3.346 13.453 1.00 95.44 157 TYR A O 1
ATOM 1262 N N . SER A 1 158 ? 3.126 2.940 11.925 1.00 95.75 158 SER A N 1
ATOM 1263 C CA . SER A 1 158 ? 3.768 3.675 10.827 1.00 95.75 158 SER A CA 1
ATOM 1264 C C . SER A 1 158 ? 3.663 5.201 10.935 1.00 95.75 158 SER A C 1
ATOM 1266 O O . SER A 1 158 ? 4.342 5.905 10.196 1.00 95.75 158 SER A O 1
ATOM 1268 N N . GLY A 1 159 ? 2.804 5.731 11.812 1.00 95.50 159 GLY A N 1
ATOM 1269 C CA . GLY A 1 159 ? 2.577 7.176 11.955 1.00 95.50 159 GLY A CA 1
ATOM 1270 C C . GLY A 1 159 ? 1.651 7.796 10.895 1.00 95.50 159 GLY A C 1
ATOM 1271 O O . GLY A 1 159 ? 1.438 9.009 10.890 1.00 95.50 159 GLY A O 1
ATOM 1272 N N . VAL A 1 160 ? 1.086 6.987 9.989 1.00 95.69 160 VAL A N 1
ATOM 1273 C CA . VAL A 1 160 ? 0.267 7.483 8.865 1.00 95.69 160 VAL A CA 1
ATOM 1274 C C . VAL A 1 160 ? -1.021 8.171 9.323 1.00 95.69 160 VAL A C 1
ATOM 1276 O O . VAL A 1 160 ? -1.429 9.154 8.716 1.00 95.69 160 VAL A O 1
ATOM 1279 N N . TYR A 1 161 ? -1.607 7.735 10.442 1.00 96.69 161 TYR A N 1
ATOM 1280 C CA . TYR A 1 161 ? -2.780 8.380 11.042 1.00 96.69 161 TYR A CA 1
ATOM 1281 C C . TYR A 1 161 ? -2.474 9.823 11.449 1.00 96.69 161 TYR A C 1
ATOM 1283 O O . TYR A 1 161 ? -3.218 10.741 11.107 1.00 96.69 161 TYR A O 1
ATOM 1291 N N . GLN A 1 162 ? -1.354 10.033 12.144 1.00 95.88 162 GLN A N 1
ATOM 1292 C CA . GLN A 1 162 ? -0.912 11.353 12.586 1.00 95.88 162 GLN A CA 1
ATOM 1293 C C . GLN A 1 162 ? -0.595 12.246 11.385 1.00 95.88 162 GLN A C 1
ATOM 1295 O O . GLN A 1 162 ? -0.955 13.420 11.388 1.00 95.88 162 GLN A O 1
ATOM 1300 N N . TRP A 1 163 ? 0.030 11.693 10.344 1.00 96.75 163 TRP A N 1
ATOM 1301 C CA . TRP A 1 163 ? 0.328 12.439 9.124 1.00 96.75 163 TRP A CA 1
ATOM 1302 C C . TRP A 1 163 ? -0.938 12.880 8.376 1.00 96.75 163 TRP A C 1
ATOM 1304 O O . TRP A 1 163 ? -1.082 14.047 8.022 1.00 96.75 163 TRP A O 1
ATOM 1314 N N . TRP A 1 164 ? -1.905 11.989 8.179 1.00 97.06 164 TRP A N 1
ATOM 1315 C CA . TRP A 1 164 ? -3.175 12.336 7.532 1.00 97.06 164 TRP A CA 1
ATOM 1316 C C . TRP A 1 164 ? -4.003 13.317 8.358 1.00 97.06 164 TRP A C 1
ATOM 1318 O O . TRP A 1 164 ? -4.614 14.238 7.809 1.00 97.06 164 TRP A O 1
ATOM 1328 N N . TYR A 1 165 ? -3.964 13.175 9.683 1.00 95.31 165 TYR A N 1
ATOM 1329 C CA . TYR A 1 165 ? -4.581 14.127 10.593 1.00 95.31 165 TYR A CA 1
ATOM 1330 C C . TYR A 1 165 ? -3.961 15.529 10.466 1.00 95.31 165 TYR A C 1
ATOM 1332 O O . TYR A 1 165 ? -4.698 16.516 10.384 1.00 95.31 165 TYR A O 1
ATOM 1340 N N . THR A 1 166 ? -2.633 15.659 10.382 1.00 96.12 166 THR A N 1
ATOM 1341 C CA . THR A 1 166 ? -1.992 16.976 10.204 1.00 96.12 166 THR A CA 1
ATOM 1342 C C . THR A 1 166 ? -2.245 17.581 8.824 1.00 96.12 166 THR A C 1
ATOM 1344 O O . THR A 1 166 ? -2.361 18.799 8.722 1.00 96.12 166 THR A O 1
ATOM 1347 N N . LEU A 1 167 ? -2.432 16.756 7.788 1.00 95.00 167 LEU A N 1
ATOM 1348 C CA . LEU A 1 167 ? -2.859 17.201 6.453 1.00 95.00 167 LEU A CA 1
ATOM 1349 C C . LEU A 1 167 ? -4.327 17.664 6.386 1.00 95.00 167 LEU A C 1
ATOM 1351 O O . LEU A 1 167 ? -4.748 18.199 5.363 1.00 95.00 167 LEU A O 1
ATOM 1355 N N . GLY A 1 168 ? -5.106 17.480 7.456 1.00 95.69 168 GLY A N 1
ATOM 1356 C CA . GLY A 1 168 ? -6.493 17.947 7.534 1.00 95.69 168 GLY A CA 1
ATOM 1357 C C . GLY A 1 168 ? -7.554 16.898 7.192 1.00 95.69 168 GLY A C 1
ATOM 1358 O O . GLY A 1 168 ? -8.733 17.238 7.159 1.00 95.69 168 GLY A O 1
ATO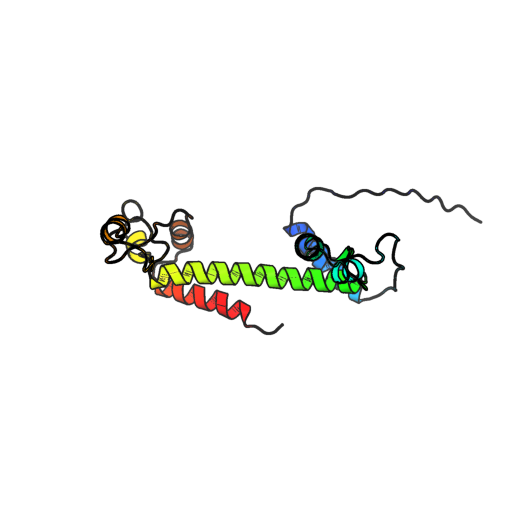M 1359 N N . LEU A 1 169 ? -7.183 15.630 6.989 1.00 96.88 169 LEU A N 1
ATOM 1360 C CA . LEU A 1 169 ? -8.148 14.550 6.746 1.00 96.88 169 LEU A CA 1
ATOM 1361 C C . LEU A 1 169 ? -8.872 14.199 8.052 1.00 96.88 169 LEU A C 1
ATOM 1363 O O . LEU A 1 169 ? -8.239 14.108 9.109 1.00 96.88 169 LEU A O 1
ATOM 1367 N N . ARG A 1 170 ? -10.200 14.052 8.007 1.00 96.19 170 ARG A N 1
ATOM 1368 C CA . ARG A 1 170 ? -11.020 13.842 9.217 1.00 96.19 170 ARG A CA 1
ATOM 1369 C C . ARG A 1 170 ? -11.981 12.665 9.122 1.00 96.19 170 ARG A C 1
ATOM 1371 O O . ARG A 1 170 ? -12.321 12.122 10.164 1.00 96.19 170 ARG A O 1
ATOM 1378 N N . THR A 1 171 ? -12.382 12.268 7.916 1.00 97.19 171 THR A N 1
ATOM 1379 C CA . THR A 1 171 ? -13.365 11.197 7.705 1.00 97.19 171 THR A CA 1
ATOM 1380 C C . THR A 1 171 ? -12.800 10.044 6.885 1.00 97.19 171 THR A C 1
ATOM 1382 O O . THR A 1 171 ? -11.852 10.212 6.106 1.00 97.19 171 THR A O 1
ATOM 1385 N N . ASN A 1 172 ? -13.422 8.872 7.013 1.00 96.94 172 ASN A N 1
ATOM 1386 C CA . ASN A 1 172 ? -13.106 7.706 6.185 1.00 96.94 172 ASN A CA 1
ATOM 1387 C C . ASN A 1 172 ? -13.376 7.977 4.696 1.00 96.94 172 ASN A C 1
ATOM 1389 O O . ASN A 1 172 ? -12.642 7.499 3.835 1.00 96.94 172 ASN A O 1
ATOM 1393 N N . GLU A 1 173 ? -14.373 8.810 4.381 1.00 97.31 173 GLU A N 1
ATOM 1394 C CA . GLU A 1 173 ? -14.668 9.239 3.010 1.00 97.31 173 GLU A CA 1
ATOM 1395 C C . GLU A 1 173 ? -13.501 10.020 2.383 1.00 97.31 173 GLU A C 1
ATOM 1397 O O . GLU A 1 173 ? -13.179 9.813 1.209 1.00 97.31 173 GLU A O 1
ATOM 1402 N N . ASN A 1 174 ? -12.814 10.873 3.158 1.00 96.94 174 ASN A N 1
ATOM 1403 C CA . ASN A 1 174 ? -11.631 11.580 2.661 1.00 96.94 174 ASN A CA 1
ATOM 1404 C C . ASN A 1 174 ? -10.508 10.599 2.298 1.00 96.94 174 ASN A C 1
ATOM 1406 O O . ASN A 1 174 ? -9.878 10.741 1.248 1.00 96.94 174 ASN A O 1
ATOM 1410 N N . LEU A 1 175 ? -10.277 9.591 3.147 1.00 97.25 175 LEU A N 1
ATOM 1411 C CA . LEU A 1 175 ? -9.273 8.556 2.901 1.00 97.25 175 LEU A CA 1
ATOM 1412 C C . LEU A 1 175 ? -9.632 7.706 1.679 1.00 97.25 175 LEU A C 1
ATOM 1414 O O . LEU A 1 175 ? -8.781 7.477 0.821 1.00 97.25 175 LEU A O 1
ATOM 1418 N N . TYR A 1 176 ? -10.893 7.290 1.566 1.00 97.50 176 TYR A N 1
ATOM 1419 C CA . TYR A 1 176 ? -11.383 6.487 0.449 1.00 97.50 176 TYR A CA 1
ATOM 1420 C C . TYR A 1 176 ? -11.283 7.233 -0.888 1.00 97.50 176 TYR A C 1
ATOM 1422 O O . TYR A 1 176 ? -10.784 6.690 -1.875 1.00 97.50 176 TYR A O 1
ATOM 1430 N N . THR A 1 177 ? -11.668 8.511 -0.909 1.00 96.88 177 THR A N 1
ATOM 1431 C CA . THR A 1 177 ? -11.522 9.374 -2.091 1.00 96.88 177 THR A CA 1
ATOM 1432 C C . THR A 1 177 ? -10.051 9.534 -2.476 1.00 96.88 177 THR A C 1
ATOM 1434 O O . THR A 1 177 ? -9.701 9.423 -3.651 1.00 96.88 177 THR A O 1
ATOM 1437 N N . GLY A 1 178 ? -9.170 9.729 -1.489 1.00 96.00 178 GLY A N 1
ATOM 1438 C CA . GLY A 1 178 ? -7.724 9.774 -1.704 1.00 96.00 178 GLY A CA 1
ATOM 1439 C C . GLY A 1 178 ? -7.166 8.467 -2.276 1.00 96.00 178 GLY A C 1
ATOM 1440 O O . GLY A 1 178 ? -6.351 8.505 -3.197 1.00 96.00 178 GLY A O 1
ATOM 1441 N N . ALA A 1 179 ? -7.633 7.314 -1.790 1.00 97.06 179 ALA A N 1
ATOM 1442 C CA . ALA A 1 179 ? -7.235 6.009 -2.315 1.00 97.06 179 ALA A CA 1
ATOM 1443 C C . ALA A 1 179 ? -7.600 5.873 -3.802 1.00 97.06 179 ALA A C 1
ATOM 1445 O O . ALA A 1 179 ? -6.737 5.579 -4.629 1.00 97.06 179 ALA A O 1
ATOM 1446 N N . ILE A 1 180 ? -8.848 6.181 -4.168 1.00 96.44 180 ILE A N 1
ATOM 1447 C CA . ILE A 1 180 ? -9.291 6.141 -5.570 1.00 96.44 180 ILE A CA 1
ATOM 1448 C C . ILE A 1 180 ? -8.493 7.123 -6.430 1.00 96.44 180 ILE A C 1
ATOM 1450 O O . ILE A 1 180 ? -8.116 6.781 -7.549 1.00 96.44 180 ILE A O 1
ATOM 1454 N N . PHE A 1 181 ? -8.199 8.321 -5.922 1.00 95.69 181 PHE A N 1
ATOM 1455 C CA . PHE A 1 181 ? -7.385 9.296 -6.638 1.00 95.69 181 PHE A CA 1
ATOM 1456 C C . PHE A 1 181 ? -6.003 8.729 -6.992 1.00 95.69 181 PHE A C 1
ATOM 1458 O O . PHE A 1 181 ? -5.649 8.705 -8.172 1.00 95.69 181 PHE A O 1
ATOM 1465 N N . TYR A 1 182 ? -5.257 8.192 -6.018 1.00 93.75 182 TYR A N 1
ATOM 1466 C CA . TYR A 1 182 ? -3.947 7.585 -6.285 1.00 93.75 182 TYR A CA 1
ATOM 1467 C C . TYR A 1 182 ? -4.037 6.374 -7.216 1.00 93.75 182 TYR A C 1
ATOM 1469 O O . TYR A 1 182 ? -3.187 6.222 -8.092 1.00 93.75 182 TYR A O 1
ATOM 1477 N N . TYR A 1 183 ? -5.077 5.547 -7.086 1.00 93.50 183 TYR A N 1
ATOM 1478 C CA . TYR A 1 183 ? -5.318 4.441 -8.012 1.00 93.50 183 TYR A CA 1
ATOM 1479 C C . TYR A 1 183 ? -5.602 4.928 -9.443 1.00 93.50 183 TYR A C 1
ATOM 1481 O O . TYR A 1 183 ? -5.079 4.371 -10.408 1.00 93.50 183 TYR A O 1
ATOM 1489 N N . SER A 1 184 ? -6.377 6.003 -9.601 1.00 91.94 184 SER A N 1
ATOM 1490 C CA . SER A 1 184 ? -6.693 6.569 -10.915 1.00 91.94 184 SER A CA 1
ATOM 1491 C C . SER A 1 184 ? -5.451 7.100 -11.635 1.00 91.94 184 SER A C 1
ATOM 1493 O O . SER A 1 184 ? -5.346 6.915 -12.845 1.00 91.94 184 SER A O 1
ATOM 1495 N N . ILE A 1 185 ? -4.473 7.658 -10.902 1.00 90.62 185 ILE A N 1
ATOM 1496 C CA . ILE A 1 185 ? -3.189 8.121 -11.463 1.00 90.62 185 ILE A CA 1
ATOM 1497 C C . ILE A 1 185 ? -2.461 6.976 -12.186 1.00 90.62 185 ILE A C 1
ATOM 1499 O O . ILE A 1 185 ? -1.840 7.207 -13.219 1.00 90.62 185 ILE A O 1
ATOM 1503 N N . LEU A 1 186 ? -2.587 5.738 -11.697 1.00 87.56 186 LEU A N 1
ATOM 1504 C CA . LEU A 1 186 ? -1.975 4.553 -12.312 1.00 87.56 186 LEU A CA 1
ATOM 1505 C C . LEU A 1 186 ? -2.588 4.181 -13.665 1.00 87.56 186 LEU A C 1
ATOM 1507 O O . LEU A 1 186 ? -1.941 3.507 -14.462 1.00 87.56 186 LEU A O 1
ATOM 1511 N N . SER A 1 187 ? -3.848 4.556 -13.892 1.00 77.56 187 SER A N 1
ATOM 1512 C CA . SER A 1 187 ? -4.643 4.098 -15.037 1.00 77.56 187 SER A CA 1
ATOM 1513 C C . SER A 1 187 ? -4.577 5.045 -16.235 1.00 77.56 187 SER A C 1
ATOM 1515 O O . SER A 1 187 ? -5.153 4.736 -17.277 1.00 77.56 187 SER A O 1
ATOM 1517 N N . TYR A 1 188 ? -3.900 6.191 -16.111 1.00 71.06 188 TYR A N 1
ATOM 1518 C CA . TYR A 1 188 ? -3.733 7.107 -17.234 1.00 71.06 188 TYR A CA 1
ATOM 1519 C C . TYR A 1 188 ? -2.771 6.497 -18.264 1.00 71.06 188 TYR A C 1
ATOM 1521 O O . TYR A 1 188 ? -1.615 6.235 -17.926 1.00 71.06 188 TYR A O 1
ATOM 1529 N N . PRO A 1 189 ? -3.222 6.250 -19.510 1.00 57.09 189 PRO A N 1
ATOM 1530 C CA . PRO A 1 189 ? -2.336 5.766 -20.557 1.00 57.09 189 PRO A CA 1
ATOM 1531 C C . PRO A 1 189 ? -1.316 6.861 -20.897 1.00 57.09 189 PRO A C 1
ATOM 1533 O O . PRO A 1 189 ? -1.701 7.987 -21.220 1.00 57.09 189 PRO A O 1
ATOM 1536 N N . TYR A 1 190 ? -0.031 6.518 -20.785 1.00 53.97 190 TYR A N 1
ATOM 1537 C CA . TYR A 1 190 ? 1.102 7.318 -21.259 1.00 53.97 190 TYR A CA 1
ATOM 1538 C C . TYR A 1 190 ? 1.405 7.017 -22.727 1.00 53.97 190 TYR A C 1
ATOM 1540 O O . TYR A 1 190 ? 1.309 5.826 -23.108 1.00 53.97 190 TYR A O 1
#

Organism: Pisum sativum (NCBI:txid3888)

pLDDT: mean 80.12, std 21.12, range [24.91, 97.75]

Solvent-accessible surface area (backbone atoms only — not comparable to full-atom values): 11554 Å² total; per-residue (Å²): 138,87,84,88,82,87,79,90,74,92,77,84,82,78,97,67,60,72,68,65,53,52,52,52,50,53,56,46,55,68,57,53,77,77,63,85,77,93,77,80,87,79,90,85,72,85,74,50,55,71,54,35,76,65,42,93,52,74,60,30,60,57,50,51,63,74,46,65,81,45,60,82,54,43,78,94,62,45,75,69,55,45,52,51,51,53,53,53,47,51,55,53,52,51,44,52,52,32,47,52,52,18,48,56,30,37,35,26,39,74,56,29,46,60,49,59,27,67,76,38,67,87,80,44,64,46,39,40,33,66,60,90,61,92,84,58,50,70,71,52,44,58,70,29,38,44,78,88,46,96,48,28,38,42,75,50,82,83,56,59,68,61,53,42,46,74,75,65,54,66,48,44,66,55,32,38,52,50,14,52,51,38,47,51,66,65,68,61,87,129

Mean predicted aligned error: 13.44 Å